Protein AF-A0A2T4TEJ1-F1 (afdb_monomer)

Solvent-accessible surface area (backbone atoms only — not comparable to full-atom values): 13943 Å² total; per-residue (Å²): 130,82,78,58,88,82,72,51,85,50,72,69,51,58,58,46,61,74,44,43,64,96,67,54,71,68,54,38,64,76,60,34,76,77,63,44,33,28,79,95,64,50,38,76,56,58,97,51,90,58,76,55,85,43,84,47,97,93,50,80,56,74,54,71,38,82,82,54,56,78,55,67,71,55,55,50,54,50,47,54,49,50,51,49,49,52,52,50,53,52,49,55,50,50,54,53,51,50,52,55,46,68,78,32,60,66,49,60,50,28,70,75,62,74,60,76,86,88,84,78,68,88,88,73,46,61,70,54,44,50,65,60,50,42,40,25,63,74,71,71,35,77,88,51,54,70,71,57,42,50,57,51,39,70,74,77,52,87,88,84,82,90,51,96,89,63,49,62,44,57,37,47,45,27,82,40,80,41,80,90,56,100,56,94,40,78,41,82,40,70,10,58,55,46,47,48,53,54,51,50,57,51,52,51,52,40,50,75,70,73,45,84,90,48,74,64,64,49,52,57,60,58,57,74,73,108

pLDDT: mean 76.8, std 18.79, range [28.58, 97.06]

Secondary structure (DSSP, 8-state):
-PPPGGGSS-HHHHHHHHTB----HHHHHHH-GGG-EETTTEETTSSS-EEEEEEETTEEEEEEETTS---HHHHHHHHHHHHHHHHHHHHHHHHHHHHHHHT-HHHHHHHHHS------STTSSHHHIIIIIIHHHHTT-TTS-HHHHHHHHHHH-------TT--HHHHTEEEEEE-SSSS-EEEEEE-HHHHHHHHHHHHHHHHHTT----HHHHHHHHHTT-

Structure (mmCIF, N/CA/C/O backbone):
data_AF-A0A2T4TEJ1-F1
#
_entry.id   AF-A0A2T4TEJ1-F1
#
loop_
_atom_site.group_PDB
_atom_site.id
_atom_site.type_symbol
_atom_site.label_atom_id
_atom_site.label_alt_id
_atom_site.label_comp_id
_atom_site.label_asym_id
_atom_site.label_entity_id
_atom_site.label_seq_id
_atom_site.pdbx_PDB_ins_code
_atom_site.Cartn_x
_atom_site.Cartn_y
_atom_site.Cartn_z
_atom_site.occupancy
_atom_site.B_iso_or_equiv
_atom_site.auth_seq_id
_atom_site.auth_comp_id
_atom_site.auth_asym_id
_atom_site.auth_atom_id
_atom_site.pdbx_PDB_model_num
ATOM 1 N N . MET A 1 1 ? -26.956 -5.977 52.589 1.00 33.81 1 MET A N 1
ATOM 2 C CA . MET A 1 1 ? -25.655 -5.889 53.306 1.00 33.81 1 MET A CA 1
ATOM 3 C C . MET A 1 1 ? -24.651 -5.360 52.303 1.00 33.81 1 MET A C 1
ATOM 5 O O . MET A 1 1 ? -24.368 -6.070 51.335 1.00 33.81 1 MET A O 1
ATOM 9 N N . LYS A 1 2 ? -24.223 -4.103 52.497 1.00 28.58 2 LYS A N 1
ATOM 10 C CA . LYS A 1 2 ? -23.234 -3.425 51.651 1.00 28.58 2 LYS A CA 1
ATOM 11 C C . LYS A 1 2 ? -21.983 -4.307 51.554 1.00 28.58 2 LYS A C 1
ATOM 13 O O . LYS A 1 2 ? -21.534 -4.757 52.608 1.00 28.58 2 LYS A O 1
ATOM 18 N N . PRO A 1 3 ? -21.442 -4.566 50.354 1.00 33.38 3 PRO A N 1
ATOM 19 C CA . PRO A 1 3 ? -20.127 -5.174 50.256 1.00 33.38 3 PRO A CA 1
ATOM 20 C C . PRO A 1 3 ? -19.137 -4.221 50.934 1.00 33.38 3 PRO A C 1
ATOM 22 O O . PRO A 1 3 ? -19.203 -3.000 50.739 1.00 33.38 3 PRO A O 1
ATOM 25 N N . ASN A 1 4 ? -18.297 -4.753 51.819 1.00 35.50 4 ASN A N 1
ATOM 26 C CA . ASN A 1 4 ? -17.268 -3.945 52.466 1.00 35.50 4 ASN A CA 1
ATOM 27 C C . ASN A 1 4 ? -16.307 -3.439 51.373 1.00 35.50 4 ASN A C 1
ATOM 29 O O . ASN A 1 4 ? -16.153 -4.100 50.347 1.00 35.50 4 ASN A O 1
ATOM 33 N N . LYS A 1 5 ? -15.661 -2.279 51.554 1.00 38.84 5 LYS A N 1
ATOM 34 C CA . LYS A 1 5 ? -14.746 -1.675 50.549 1.00 38.84 5 LYS A CA 1
ATOM 35 C C . LYS A 1 5 ? -13.620 -2.617 50.067 1.00 38.84 5 LYS A C 1
ATOM 37 O O . LYS A 1 5 ? -13.009 -2.344 49.036 1.00 38.84 5 LYS A O 1
ATOM 42 N N . ASP A 1 6 ? -13.398 -3.716 50.783 1.00 38.59 6 ASP A N 1
ATOM 43 C CA . ASP A 1 6 ? -12.430 -4.777 50.497 1.00 38.59 6 ASP A CA 1
ATOM 44 C C . ASP A 1 6 ? -12.933 -5.847 49.499 1.00 38.59 6 ASP A C 1
ATOM 46 O O . ASP A 1 6 ? -12.179 -6.739 49.120 1.00 38.59 6 ASP A O 1
ATOM 50 N N . GLU A 1 7 ? -14.188 -5.765 49.035 1.00 41.75 7 GLU A N 1
ATOM 51 C CA . GLU A 1 7 ? -14.760 -6.603 47.960 1.00 41.75 7 GLU A CA 1
ATOM 52 C C . GLU A 1 7 ? -14.581 -5.988 46.557 1.00 41.75 7 GLU A C 1
ATOM 54 O O . GLU A 1 7 ? -15.222 -6.402 45.590 1.00 41.75 7 GLU A O 1
ATOM 59 N N . ASN A 1 8 ? -13.705 -4.991 46.415 1.00 46.38 8 ASN A N 1
ATOM 60 C CA . ASN A 1 8 ? -13.221 -4.602 45.096 1.00 46.38 8 ASN A CA 1
ATOM 61 C C . ASN A 1 8 ? -12.444 -5.775 44.487 1.00 46.38 8 ASN A C 1
ATOM 63 O O . ASN A 1 8 ? -11.759 -6.493 45.213 1.00 46.38 8 ASN A O 1
ATOM 67 N N . LEU A 1 9 ? -12.573 -5.959 43.165 1.00 49.03 9 LEU A N 1
ATOM 68 C CA . LEU A 1 9 ? -11.809 -6.901 42.332 1.00 49.03 9 LEU A CA 1
ATOM 69 C C . LEU A 1 9 ? -10.430 -7.194 42.960 1.00 49.03 9 LEU A C 1
ATOM 71 O O . LEU A 1 9 ? -9.536 -6.351 42.893 1.00 49.03 9 LEU A O 1
ATOM 75 N N . ARG A 1 10 ? -10.293 -8.341 43.653 1.00 53.16 10 ARG A N 1
ATOM 76 C CA . ARG A 1 10 ? -9.079 -8.714 44.413 1.00 53.16 10 ARG A CA 1
ATOM 77 C C . ARG A 1 10 ? -7.827 -8.556 43.541 1.00 53.16 10 ARG A C 1
ATOM 79 O O . ARG A 1 10 ? -7.904 -8.752 42.331 1.00 53.16 10 ARG A O 1
ATOM 86 N N . GLY A 1 11 ? -6.659 -8.315 44.148 1.00 53.34 11 GLY A N 1
ATOM 87 C CA . GLY A 1 11 ? -5.366 -8.294 43.435 1.00 53.34 1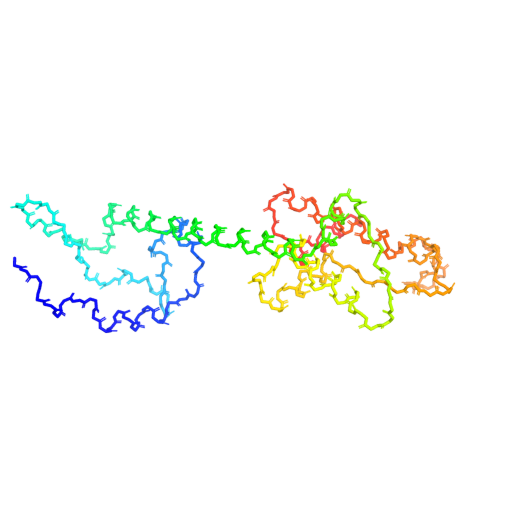1 GLY A CA 1
ATOM 88 C C . GLY A 1 11 ? -5.122 -9.540 42.567 1.00 53.34 11 GLY A C 1
ATOM 89 O O . GLY A 1 11 ? -4.532 -9.446 41.493 1.00 53.34 11 GLY A O 1
ATOM 90 N N . ASP A 1 12 ? -5.695 -10.677 42.965 1.00 56.41 12 ASP A N 1
ATOM 91 C CA . ASP A 1 12 ? -5.719 -11.929 42.204 1.00 56.41 12 ASP A CA 1
ATOM 92 C C . ASP A 1 12 ? -6.335 -11.773 40.800 1.00 56.41 12 ASP A C 1
ATOM 94 O O . ASP A 1 12 ? -5.887 -12.420 39.855 1.00 56.41 12 ASP A O 1
ATOM 98 N N . TYR A 1 13 ? -7.337 -10.900 40.632 1.00 57.66 13 TYR A N 1
ATOM 99 C CA . TYR A 1 13 ? -7.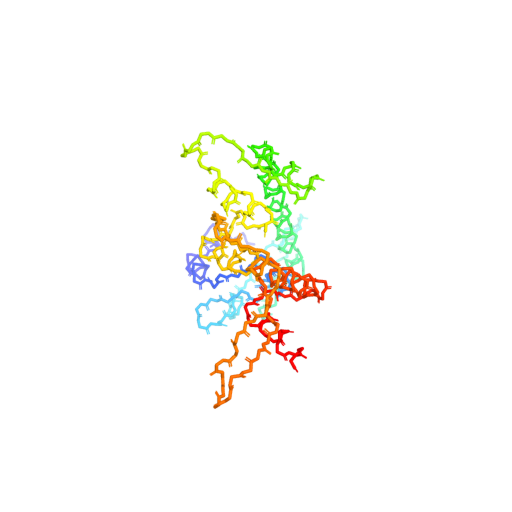946 -10.599 39.333 1.00 57.66 13 TYR A CA 1
ATOM 100 C C . TYR A 1 13 ? -7.046 -9.728 38.462 1.00 57.66 13 TYR A C 1
ATOM 102 O O . TYR A 1 13 ? -6.942 -10.001 37.271 1.00 57.66 13 TYR A O 1
ATOM 110 N N . ASN A 1 14 ? -6.340 -8.746 39.030 1.00 59.56 14 ASN A N 1
ATOM 111 C CA . ASN A 1 14 ? -5.344 -7.974 38.277 1.00 59.56 14 ASN A CA 1
ATOM 112 C C . ASN A 1 14 ? -4.215 -8.875 37.755 1.00 59.56 14 ASN A C 1
ATOM 114 O O . ASN A 1 14 ? -3.767 -8.698 36.624 1.00 59.56 14 ASN A O 1
ATOM 118 N N . ASN A 1 15 ? -3.824 -9.890 38.532 1.00 61.16 15 ASN A N 1
ATOM 119 C CA . ASN A 1 15 ? -2.869 -10.914 38.100 1.00 61.16 15 ASN A CA 1
ATOM 120 C C . ASN A 1 15 ? -3.436 -11.840 37.008 1.00 61.16 15 ASN A C 1
ATOM 122 O O . ASN A 1 15 ? -2.696 -12.301 36.146 1.00 61.16 15 ASN A O 1
ATOM 126 N N . CYS A 1 16 ? -4.744 -12.116 37.012 1.00 58.84 16 CYS A N 1
ATOM 127 C CA . CYS A 1 16 ? -5.384 -12.866 35.927 1.00 58.84 16 CYS A CA 1
ATOM 128 C C . CYS A 1 16 ? -5.467 -12.023 34.645 1.00 58.84 16 CYS A C 1
ATOM 130 O O . CYS A 1 16 ? -5.178 -12.534 33.568 1.00 58.84 16 CYS A O 1
ATOM 132 N N . LEU A 1 17 ? -5.811 -10.734 34.765 1.00 61.81 17 LEU A N 1
ATOM 133 C CA . LEU A 1 17 ? -5.898 -9.783 33.652 1.00 61.81 17 LEU A CA 1
ATOM 134 C C . LEU A 1 17 ? -4.535 -9.545 32.985 1.00 61.81 17 LEU A C 1
ATOM 136 O O . LEU A 1 17 ? -4.476 -9.432 31.764 1.00 61.81 17 LEU A O 1
ATOM 140 N N . SER A 1 18 ? -3.442 -9.517 33.756 1.00 60.97 18 SER A N 1
ATOM 141 C CA . SER A 1 18 ? -2.086 -9.383 33.204 1.00 60.97 18 SER A CA 1
ATOM 142 C C . SER A 1 18 ? -1.619 -10.619 32.427 1.00 60.97 18 SER A C 1
ATOM 144 O O . SER A 1 18 ? -0.740 -10.505 31.576 1.00 60.97 18 SER A O 1
ATOM 146 N N . GLY A 1 19 ? -2.218 -11.787 32.683 1.00 57.88 19 GLY A N 1
ATOM 147 C CA . GLY A 1 19 ? -1.938 -13.049 31.993 1.00 57.88 19 GLY A CA 1
ATOM 148 C C . GLY A 1 19 ? -2.891 -13.381 30.836 1.00 57.88 19 GLY A C 1
ATOM 149 O O . GLY A 1 19 ? -2.861 -14.515 30.348 1.00 57.88 19 GLY A O 1
ATOM 150 N N . ILE A 1 20 ? -3.763 -12.451 30.424 1.00 65.44 20 ILE A N 1
ATOM 151 C CA . ILE A 1 20 ? -4.689 -12.652 29.298 1.00 65.44 20 ILE A CA 1
ATOM 152 C C . ILE A 1 20 ? -3.930 -12.603 27.970 1.00 65.44 20 ILE A C 1
ATOM 154 O O . ILE A 1 20 ? -3.109 -11.720 27.730 1.00 65.44 20 ILE A O 1
ATOM 158 N N . HIS A 1 21 ? -4.247 -13.539 27.072 1.00 63.06 21 HIS A N 1
ATOM 159 C CA . HIS A 1 21 ? -3.711 -13.534 25.709 1.00 63.06 21 HIS A CA 1
ATOM 160 C C . HIS A 1 21 ? -4.181 -12.300 24.931 1.00 63.06 21 HIS A C 1
ATOM 162 O O . HIS A 1 21 ? -5.372 -11.978 24.940 1.00 63.06 21 HIS A O 1
ATOM 168 N N . ASN A 1 22 ? -3.270 -11.660 24.188 1.00 61.94 22 ASN A N 1
ATOM 169 C CA . ASN A 1 22 ? -3.593 -10.536 23.303 1.00 61.94 22 ASN A CA 1
ATOM 170 C C . ASN A 1 22 ? -4.730 -10.918 22.338 1.00 61.94 22 ASN A C 1
ATOM 172 O O . ASN A 1 22 ? -4.527 -11.664 21.382 1.00 61.94 22 ASN A O 1
ATOM 176 N N . SER A 1 23 ? -5.924 -10.387 22.596 1.00 65.56 23 SER A N 1
ATOM 177 C CA . SER A 1 23 ? -7.135 -10.610 21.805 1.00 65.56 23 SER A CA 1
ATOM 178 C C . SER A 1 23 ? -7.610 -9.271 21.260 1.00 65.56 23 SER A C 1
ATOM 180 O O . SER A 1 23 ? -7.617 -8.276 21.985 1.00 65.56 23 SER A O 1
ATOM 182 N N . SER A 1 24 ? -7.987 -9.208 19.981 1.00 66.94 24 SER A N 1
ATOM 183 C CA . SER A 1 24 ? -8.453 -7.942 19.412 1.00 66.94 24 SER A CA 1
ATOM 184 C C . SER A 1 24 ? -9.832 -7.579 19.971 1.00 66.94 24 SER A C 1
ATOM 186 O O . SER A 1 24 ? -10.667 -8.457 20.189 1.00 66.94 24 SER A O 1
ATOM 188 N N . LEU A 1 25 ? -10.114 -6.283 20.147 1.00 69.06 25 LEU A N 1
ATOM 189 C CA . LEU A 1 25 ? -11.449 -5.810 20.553 1.00 69.06 25 LEU A CA 1
ATOM 190 C C . LEU A 1 25 ? -12.551 -6.329 19.619 1.00 69.06 25 LEU A C 1
ATOM 192 O O . LEU A 1 25 ? -13.651 -6.635 20.065 1.00 69.06 25 LEU A O 1
ATOM 196 N N . LYS A 1 26 ? -12.231 -6.501 18.331 1.00 65.56 26 LYS A N 1
ATOM 197 C CA . LYS A 1 26 ? -13.130 -7.087 17.335 1.00 65.56 26 LYS A CA 1
ATOM 198 C C . LYS A 1 26 ? -13.416 -8.566 17.606 1.00 65.56 26 LYS A C 1
ATOM 200 O O . LYS A 1 26 ? -14.556 -8.996 17.468 1.00 65.56 26 LYS A O 1
ATOM 205 N N . ASP A 1 27 ? -12.409 -9.340 18.000 1.00 68.06 27 ASP A N 1
ATOM 206 C CA . ASP A 1 27 ? -12.600 -10.749 18.354 1.00 68.06 27 ASP A CA 1
ATOM 207 C C . ASP A 1 27 ? -13.420 -10.893 19.636 1.00 68.06 27 ASP A C 1
ATOM 209 O O . ASP A 1 27 ? -14.291 -11.757 19.697 1.00 68.06 27 ASP A O 1
ATOM 213 N N . ILE A 1 28 ? -13.191 -10.021 20.623 1.00 69.31 28 ILE A N 1
ATOM 214 C CA . ILE A 1 28 ? -13.963 -9.989 21.875 1.00 69.31 28 ILE A CA 1
ATOM 215 C C . ILE A 1 28 ? -15.415 -9.586 21.594 1.00 69.31 28 ILE A C 1
ATOM 217 O O . ILE A 1 28 ? -16.329 -10.169 22.167 1.00 69.31 28 ILE A O 1
ATOM 221 N N . TYR A 1 29 ? -15.642 -8.650 20.670 1.00 66.19 29 TYR A N 1
ATOM 222 C CA . TYR A 1 29 ? -16.986 -8.266 20.243 1.00 66.19 29 TYR A CA 1
ATOM 223 C C . TYR A 1 29 ? -17.750 -9.430 19.594 1.00 66.19 29 TYR A C 1
ATOM 225 O O . TYR A 1 29 ? -18.903 -9.685 19.926 1.00 66.19 29 TYR A O 1
ATOM 233 N N . VAL A 1 30 ? -17.099 -10.173 18.692 1.00 68.75 30 VAL A N 1
ATOM 234 C CA . VAL A 1 30 ? -17.733 -11.278 17.951 1.00 68.75 30 VAL A CA 1
ATOM 235 C C . VAL A 1 30 ? -17.921 -12.523 18.818 1.00 68.75 30 VAL A C 1
ATOM 237 O O . VAL A 1 30 ? -18.953 -13.183 18.735 1.00 68.75 30 VAL A O 1
ATOM 240 N N . LYS A 1 31 ? -16.917 -12.879 19.625 1.00 69.56 31 LYS A N 1
ATOM 241 C CA . LYS A 1 31 ? -16.916 -14.113 20.426 1.00 69.56 31 LYS A CA 1
ATOM 242 C C . LYS A 1 31 ? -17.460 -13.910 21.842 1.00 69.56 31 LYS A C 1
ATOM 244 O O . LYS A 1 31 ? -17.621 -14.883 22.574 1.00 69.56 31 LYS A O 1
ATOM 249 N N . GLY A 1 32 ? -17.732 -12.665 22.228 1.00 65.88 32 GLY A N 1
ATOM 250 C CA . GLY A 1 32 ? -18.115 -12.287 23.580 1.00 65.88 32 GLY A CA 1
ATOM 251 C C . GLY A 1 32 ? -16.951 -12.354 24.571 1.00 65.88 32 GLY A C 1
ATOM 252 O O . GLY A 1 32 ? -15.904 -12.958 24.337 1.00 65.88 32 GLY A O 1
ATOM 253 N N . ILE A 1 33 ? -17.161 -11.751 25.736 1.00 68.25 33 ILE A N 1
ATOM 254 C CA . ILE A 1 33 ? -16.185 -11.677 26.839 1.00 68.25 33 ILE A CA 1
ATOM 255 C C . ILE A 1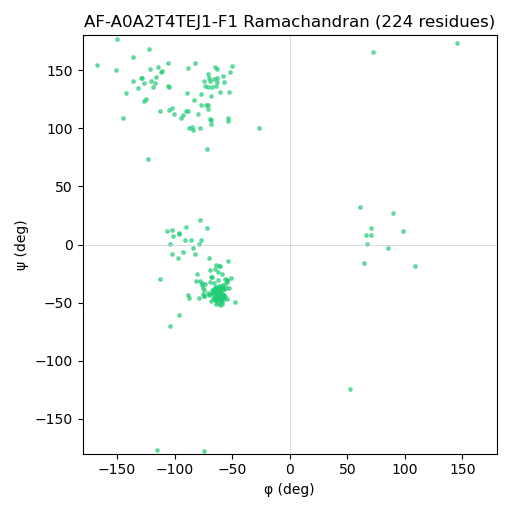 33 ? -15.863 -13.055 27.438 1.00 68.25 33 ILE A C 1
ATOM 257 O O . ILE A 1 33 ? -14.790 -13.253 28.000 1.00 68.25 33 ILE A O 1
ATOM 261 N N . GLU A 1 34 ? -16.753 -14.029 27.235 1.00 65.06 34 GLU A N 1
ATOM 262 C CA . GLU A 1 34 ? -16.564 -15.445 27.587 1.00 65.06 34 GLU A CA 1
ATOM 263 C C . GLU A 1 34 ? -15.381 -16.081 26.834 1.00 65.06 34 GLU A C 1
ATOM 265 O O . GLU A 1 34 ? -14.847 -17.101 27.257 1.00 65.06 34 GLU A O 1
ATOM 270 N N . SER A 1 35 ? -14.928 -15.466 25.735 1.00 63.97 35 SER A N 1
ATOM 271 C CA . SER A 1 35 ? -13.788 -15.942 24.948 1.00 63.97 35 SER A CA 1
ATOM 272 C C . SER A 1 35 ? -12.415 -15.533 25.492 1.00 63.97 35 SER A C 1
ATOM 274 O O . SER A 1 35 ? -11.400 -16.024 24.990 1.00 63.97 35 SER A O 1
ATOM 276 N N . LEU A 1 36 ? -12.361 -14.663 26.509 1.00 67.94 36 LEU A N 1
ATOM 277 C CA . LEU A 1 36 ? -11.109 -14.242 27.135 1.00 67.94 36 LEU A CA 1
ATOM 278 C C . LEU A 1 36 ? -10.519 -15.387 27.957 1.00 67.94 36 LEU A C 1
ATOM 280 O O . LEU A 1 36 ? -11.132 -15.860 28.912 1.00 67.94 36 LEU A O 1
ATOM 284 N N . LYS A 1 37 ? -9.306 -15.806 27.596 1.00 66.25 37 LYS A N 1
ATOM 285 C CA . LYS A 1 37 ? -8.573 -16.890 28.255 1.00 66.25 37 LYS A CA 1
ATOM 286 C C . LYS A 1 37 ? -7.297 -16.365 28.892 1.00 66.25 37 LYS A C 1
ATOM 288 O O . LYS A 1 37 ? -6.628 -15.507 28.311 1.00 66.25 37 LYS A O 1
ATOM 293 N N . TYR A 1 38 ? -6.933 -16.928 30.038 1.00 65.25 38 TYR A N 1
ATOM 294 C CA . TYR A 1 38 ? -5.654 -16.664 30.695 1.00 65.25 38 TYR A CA 1
ATOM 295 C C . TYR A 1 38 ? -4.852 -17.961 30.868 1.00 65.25 38 TYR A C 1
ATOM 297 O O . TYR A 1 38 ? -5.415 -19.056 30.962 1.00 65.25 38 TYR A O 1
ATOM 305 N N . GLY A 1 39 ? -3.520 -17.845 30.875 1.00 63.62 39 GLY A N 1
ATOM 306 C CA . GLY A 1 39 ? -2.611 -18.978 31.094 1.00 63.62 39 GLY A CA 1
ATOM 307 C C . GLY A 1 39 ? -2.880 -20.178 30.170 1.00 63.62 39 GLY A C 1
ATOM 308 O O . GLY A 1 39 ? -2.911 -20.031 28.946 1.00 63.62 39 GLY A O 1
ATOM 309 N N . ASN A 1 40 ? -3.110 -21.356 30.770 1.00 59.09 40 ASN A N 1
ATOM 310 C CA . ASN A 1 40 ? -3.285 -22.665 30.111 1.00 59.09 40 ASN A CA 1
ATOM 311 C C . ASN A 1 40 ? -4.625 -22.845 29.358 1.00 59.09 40 ASN A C 1
ATOM 313 O O . ASN A 1 40 ? -4.984 -23.966 29.005 1.00 59.09 40 ASN A O 1
ATOM 317 N N . GLY A 1 41 ? -5.373 -21.766 29.102 1.00 62.34 41 GLY A N 1
ATOM 318 C CA . GLY A 1 41 ? -6.597 -21.802 28.294 1.00 62.34 41 GLY A CA 1
ATOM 319 C C . GLY A 1 41 ? -7.910 -21.873 29.078 1.00 62.34 41 GLY A C 1
ATOM 320 O O . GLY A 1 41 ? -8.948 -22.088 28.450 1.00 62.34 41 GLY A O 1
ATOM 321 N N . LEU A 1 42 ? -7.869 -21.660 30.398 1.00 60.84 42 LEU A N 1
ATOM 322 C CA . LEU A 1 42 ? -9.054 -21.461 31.243 1.00 60.84 42 LEU A CA 1
ATOM 323 C C . LEU A 1 42 ? -9.727 -20.126 30.887 1.00 60.84 42 LEU A C 1
ATOM 325 O O . LEU A 1 42 ? -9.039 -19.115 30.694 1.00 60.84 42 LEU A O 1
ATOM 329 N N . GLY A 1 43 ? -11.057 -20.124 30.763 1.00 60.78 43 GLY A N 1
ATOM 330 C CA . GLY A 1 43 ? -11.827 -18.903 30.560 1.00 60.78 43 GLY A CA 1
ATOM 331 C C . GLY A 1 43 ? -11.729 -18.002 31.786 1.00 60.78 43 GLY A C 1
ATOM 332 O O . GLY A 1 43 ? -11.723 -18.474 32.919 1.00 60.78 43 GLY A O 1
ATOM 333 N N . LEU A 1 44 ? -11.662 -16.686 31.576 1.00 65.12 44 LEU A N 1
ATOM 334 C CA . LEU A 1 44 ? -11.549 -15.705 32.660 1.00 65.12 44 LEU A CA 1
ATOM 335 C C . LEU A 1 44 ? -12.671 -15.856 33.699 1.00 65.12 44 LEU A C 1
ATOM 337 O O . LEU A 1 44 ? -12.442 -15.581 34.871 1.00 65.12 44 LEU A O 1
ATOM 341 N N . PHE A 1 45 ? -13.845 -16.318 33.263 1.00 62.44 45 PHE A N 1
ATOM 342 C CA . PHE A 1 45 ? -15.062 -16.475 34.062 1.00 62.44 45 PHE A CA 1
ATOM 343 C C . PHE A 1 45 ? -15.354 -17.929 34.459 1.00 62.44 45 PHE A C 1
ATOM 345 O O . PHE A 1 45 ? -16.354 -18.171 35.135 1.00 62.44 45 PHE A O 1
ATOM 352 N N . ASP A 1 46 ? -14.502 -18.882 34.068 1.00 57.88 46 ASP A N 1
ATOM 353 C CA . ASP A 1 46 ? -14.659 -20.280 34.461 1.00 57.88 46 ASP A CA 1
ATOM 354 C C . ASP A 1 46 ? -14.255 -20.450 35.943 1.00 57.88 46 ASP A C 1
ATOM 356 O O . ASP A 1 46 ? -13.312 -19.824 36.429 1.00 57.88 46 ASP A O 1
ATOM 360 N N . GLU A 1 47 ? -14.997 -21.283 36.678 1.00 53.09 47 GLU A N 1
ATOM 361 C CA . GLU A 1 47 ? -14.691 -21.757 38.047 1.00 53.09 47 GLU A CA 1
ATOM 362 C C . GLU A 1 47 ? -14.720 -20.742 39.210 1.00 53.09 47 GLU A C 1
ATOM 364 O O . GLU A 1 47 ? -14.496 -21.132 40.357 1.00 53.09 47 GLU A O 1
ATOM 369 N N . LYS A 1 48 ? -15.034 -19.462 38.981 1.00 57.25 48 LYS A N 1
ATOM 370 C CA . LYS A 1 48 ? -15.166 -18.467 40.066 1.00 57.25 48 LYS A CA 1
ATOM 371 C C . LYS A 1 48 ? -16.614 -18.018 40.246 1.00 57.25 48 LYS A C 1
ATOM 373 O O . LYS A 1 48 ? -17.372 -17.975 39.282 1.00 57.25 48 LYS A O 1
ATOM 378 N N . ASP A 1 49 ? -16.989 -17.661 41.475 1.00 50.28 49 ASP A N 1
ATOM 379 C CA . ASP A 1 49 ? -18.278 -17.035 41.788 1.00 50.28 49 ASP A CA 1
ATOM 380 C C . ASP A 1 49 ? -18.200 -15.523 41.533 1.00 50.28 49 ASP A C 1
ATOM 382 O O . ASP A 1 49 ? -17.331 -14.832 42.070 1.00 50.28 49 ASP A O 1
ATOM 386 N N . TRP A 1 50 ? -19.110 -15.003 40.704 1.00 55.22 50 TRP A N 1
ATOM 387 C CA . TRP A 1 50 ? -19.165 -13.585 40.329 1.00 55.22 50 TRP A CA 1
ATOM 388 C C . TRP A 1 50 ? -20.509 -13.002 40.747 1.00 55.22 50 TRP A C 1
ATOM 390 O O . TRP A 1 50 ? -21.561 -13.630 40.596 1.00 55.22 50 TRP A O 1
ATOM 400 N N . TYR A 1 51 ? -20.484 -11.765 41.235 1.00 49.78 51 TYR A N 1
ATOM 401 C CA . TYR A 1 51 ? -21.672 -11.066 41.716 1.00 49.78 51 TYR A CA 1
ATOM 402 C C . TYR A 1 51 ? -21.814 -9.733 40.984 1.00 49.78 51 TYR A C 1
ATOM 404 O O . TYR A 1 51 ? -20.911 -8.900 41.016 1.00 49.78 51 TYR A O 1
ATOM 412 N N . PHE A 1 52 ? -22.975 -9.501 40.369 1.00 50.09 52 PHE A N 1
ATOM 413 C CA . PHE A 1 52 ? -23.349 -8.184 39.859 1.00 50.09 52 PHE A CA 1
ATOM 414 C C . PHE A 1 52 ? -24.311 -7.534 40.848 1.00 50.09 52 PHE A C 1
ATOM 416 O O . PHE A 1 52 ? -25.442 -7.990 41.036 1.00 50.09 52 PHE A O 1
ATOM 423 N N . ALA A 1 53 ? -23.868 -6.461 41.503 1.00 44.31 53 ALA A N 1
ATOM 424 C CA . ALA A 1 53 ? -24.749 -5.656 42.334 1.00 44.31 53 ALA A CA 1
ATOM 425 C C . ALA A 1 53 ? -25.735 -4.909 41.425 1.00 44.31 53 ALA A C 1
ATOM 427 O O . ALA A 1 53 ? -25.355 -3.980 40.714 1.00 44.31 53 ALA A O 1
ATOM 428 N N . THR A 1 54 ? -27.007 -5.312 41.425 1.00 43.25 54 THR A N 1
ATOM 429 C CA . THR A 1 54 ? -28.051 -4.542 40.744 1.00 43.25 54 THR A CA 1
ATOM 430 C C . THR A 1 54 ? -28.675 -3.578 41.746 1.00 43.25 54 THR A C 1
ATOM 432 O O . THR A 1 54 ? -29.323 -3.994 42.703 1.00 43.25 54 THR A O 1
ATOM 435 N N . GLN A 1 55 ? -28.454 -2.276 41.560 1.00 44.41 55 GLN A N 1
ATOM 436 C CA . GLN A 1 55 ? -29.220 -1.262 42.279 1.00 44.41 55 GLN A CA 1
ATOM 437 C C . GLN A 1 55 ? -30.512 -1.009 41.498 1.00 44.41 55 GLN A C 1
ATOM 439 O O . GLN A 1 55 ? -30.511 -0.310 40.486 1.00 44.41 55 GLN A O 1
ATOM 444 N N . LYS A 1 56 ? -31.629 -1.592 41.942 1.00 40.38 56 LYS A N 1
ATOM 445 C CA . LYS A 1 56 ? -32.930 -0.940 41.758 1.00 40.38 56 LYS A CA 1
ATOM 446 C C . LYS A 1 56 ? -33.136 -0.052 42.978 1.00 40.38 56 LYS A C 1
ATOM 448 O O . LYS A 1 56 ? -32.938 -0.512 44.100 1.00 40.38 56 LYS A O 1
ATOM 453 N N . ALA A 1 57 ? -33.490 1.215 42.763 1.00 37.12 57 ALA A N 1
ATOM 454 C CA . ALA A 1 57 ? -33.816 2.133 43.848 1.00 37.12 57 ALA A CA 1
ATOM 455 C C . ALA A 1 57 ? -34.902 1.495 44.736 1.00 37.12 57 ALA A C 1
ATOM 457 O O . ALA A 1 57 ? -36.032 1.319 44.290 1.00 37.12 57 ALA A O 1
ATOM 458 N N . GLY A 1 58 ? -34.523 1.085 45.951 1.00 46.00 58 GLY A N 1
ATOM 459 C CA . GLY A 1 58 ? -35.420 0.498 46.953 1.00 46.00 58 GLY A CA 1
ATOM 460 C C . GLY A 1 58 ? -35.270 -1.004 47.231 1.00 46.00 58 GLY A C 1
ATOM 461 O O . GLY A 1 58 ? -35.675 -1.426 48.307 1.00 46.00 58 GLY A O 1
ATOM 462 N N . GLU A 1 59 ? -34.645 -1.808 46.361 1.00 42.19 59 GLU A N 1
ATOM 463 C CA . GLU A 1 59 ? -34.435 -3.250 46.605 1.00 42.19 59 GLU A CA 1
ATOM 464 C C . GLU A 1 59 ? -33.090 -3.730 46.021 1.00 42.19 59 GLU A C 1
ATOM 466 O O . GLU A 1 59 ? -32.920 -3.847 44.805 1.00 42.19 59 GLU A O 1
ATOM 471 N N . GLU A 1 60 ? -32.121 -4.046 46.891 1.00 41.38 60 GLU A N 1
ATOM 472 C CA . GLU A 1 60 ? -30.865 -4.715 46.516 1.00 41.38 60 GLU A CA 1
ATOM 473 C C . GLU A 1 60 ? -31.139 -6.190 46.162 1.00 41.38 60 GLU A C 1
ATOM 475 O O . GLU A 1 60 ? -30.942 -7.091 46.980 1.00 41.38 60 GLU A O 1
ATOM 480 N N . LYS A 1 61 ? -31.578 -6.478 44.931 1.00 41.53 61 LYS A N 1
ATOM 481 C CA . LYS A 1 61 ? -31.559 -7.856 44.416 1.00 41.53 61 LYS A CA 1
ATOM 482 C C . LYS A 1 61 ? -30.132 -8.215 43.995 1.00 41.53 61 LYS A C 1
ATOM 484 O O . LYS A 1 61 ? -29.664 -7.843 42.916 1.00 41.53 61 LYS A O 1
ATOM 489 N N . LYS A 1 62 ? -29.433 -8.951 44.865 1.00 45.09 62 LYS A N 1
ATOM 490 C CA . LYS A 1 62 ? -28.193 -9.662 44.524 1.00 45.09 62 LYS A CA 1
ATOM 491 C C . LYS A 1 62 ? -28.556 -10.798 43.568 1.00 45.09 62 LYS A C 1
ATOM 493 O O . LYS A 1 62 ? -29.120 -11.802 43.990 1.00 45.09 62 LYS A O 1
ATOM 498 N N . VAL A 1 63 ? -28.282 -10.626 42.279 1.00 45.94 63 VAL A N 1
ATOM 499 C CA . VAL A 1 63 ? -28.391 -11.722 41.312 1.00 45.94 63 VAL A CA 1
ATOM 500 C C . VAL A 1 63 ? -27.080 -12.498 41.396 1.00 45.94 63 VAL A C 1
ATOM 502 O O . VAL A 1 63 ? -26.064 -12.063 40.857 1.00 45.94 63 VAL A O 1
ATOM 505 N N . SER A 1 64 ? -27.079 -13.601 42.145 1.00 45.53 64 SER A N 1
ATOM 506 C CA . SER A 1 64 ? -25.995 -14.581 42.119 1.00 45.53 64 SER A CA 1
ATOM 507 C C . SER A 1 64 ? -26.146 -15.419 40.854 1.00 45.53 64 SER A C 1
ATOM 509 O O . SER A 1 64 ? -27.178 -16.057 40.646 1.00 45.53 64 SER A O 1
ATOM 511 N N . SER A 1 65 ? -25.136 -15.409 39.985 1.00 47.81 65 SER A N 1
ATOM 512 C CA . SER A 1 65 ? -25.078 -16.404 38.920 1.00 47.81 65 SER A CA 1
ATOM 513 C C . SER A 1 65 ? -24.353 -17.625 39.457 1.00 47.81 65 SER A C 1
ATOM 515 O O . SER A 1 65 ? -23.134 -17.629 39.584 1.00 47.81 65 SER A O 1
ATOM 517 N N . THR A 1 66 ? -25.114 -18.646 39.832 1.00 41.88 66 THR A N 1
ATOM 518 C CA . THR A 1 66 ? -24.560 -19.979 40.065 1.00 41.88 66 THR A CA 1
ATOM 519 C C . THR A 1 66 ? -24.310 -20.617 38.692 1.00 41.88 66 THR A C 1
ATOM 521 O O . THR A 1 66 ? -25.192 -20.593 37.834 1.00 41.88 66 THR A O 1
ATOM 524 N N . ASN A 1 67 ? -23.102 -21.154 38.474 1.00 46.50 67 ASN A N 1
ATOM 525 C CA . ASN A 1 67 ? -22.604 -21.806 37.240 1.00 46.50 67 ASN A CA 1
ATOM 526 C C . ASN A 1 67 ? -21.908 -20.925 36.181 1.00 46.50 67 ASN A C 1
ATOM 528 O O . ASN A 1 67 ? -21.950 -21.272 35.001 1.00 46.50 67 ASN A O 1
ATOM 532 N N . GLY A 1 68 ? -21.283 -19.797 36.540 1.00 53.97 68 GLY A N 1
ATOM 533 C CA . GLY A 1 68 ? -20.435 -19.045 35.592 1.00 53.97 68 GLY A CA 1
ATOM 534 C C . GLY A 1 68 ? -21.176 -18.408 34.401 1.00 53.97 68 GLY A C 1
ATOM 535 O O . GLY A 1 68 ? -20.553 -17.867 33.492 1.00 53.97 68 GLY A O 1
ATOM 536 N N . LYS A 1 69 ? -22.518 -18.430 34.382 1.00 58.75 69 LYS A N 1
ATOM 537 C CA . LYS A 1 69 ? -23.325 -17.828 33.308 1.00 58.75 69 LYS A CA 1
ATOM 538 C C . LYS A 1 69 ? -23.435 -16.317 33.498 1.00 58.75 69 LYS A C 1
ATOM 540 O O . LYS A 1 69 ? -24.099 -15.848 34.418 1.00 58.75 69 LYS A O 1
ATOM 545 N N . ILE A 1 70 ? -22.838 -15.525 32.617 1.00 63.75 70 ILE A N 1
ATOM 546 C CA . ILE A 1 70 ? -22.931 -14.061 32.702 1.00 63.75 70 ILE A CA 1
ATOM 547 C C . ILE A 1 70 ? -24.378 -13.617 32.394 1.00 63.75 70 ILE A C 1
ATOM 549 O O . ILE A 1 70 ? -24.912 -14.009 31.351 1.00 63.75 70 ILE A O 1
ATOM 553 N N . PRO A 1 71 ? -25.029 -12.797 33.248 1.00 68.31 71 PRO A N 1
ATOM 554 C CA . PRO A 1 71 ? -26.364 -12.272 32.967 1.00 68.31 71 PRO A CA 1
ATOM 555 C C . PRO A 1 71 ? -26.403 -11.503 31.643 1.00 68.31 71 PRO A C 1
ATOM 557 O O . PRO A 1 71 ? -25.508 -10.712 31.349 1.00 68.31 71 PRO A O 1
ATOM 560 N N . GLU A 1 72 ? -27.473 -11.669 30.870 1.00 69.38 72 GLU A N 1
ATOM 561 C CA . GLU A 1 72 ? -27.603 -11.086 29.526 1.00 69.38 72 GLU A CA 1
ATOM 562 C C . GLU A 1 72 ? -27.448 -9.556 29.518 1.00 69.38 72 GLU A C 1
ATOM 564 O O . GLU A 1 72 ? -26.736 -9.004 28.683 1.00 69.38 72 GLU A O 1
ATOM 569 N N . ARG A 1 73 ? -27.979 -8.873 30.541 1.00 69.38 73 ARG A N 1
ATOM 570 C CA . ARG A 1 73 ? -27.801 -7.424 30.741 1.00 69.38 73 ARG A CA 1
ATOM 571 C C . ARG A 1 73 ? -26.332 -7.006 30.869 1.00 69.38 73 ARG A C 1
ATOM 573 O O . ARG A 1 73 ? -25.961 -5.926 30.424 1.00 69.38 73 ARG A O 1
ATOM 580 N N . VAL A 1 74 ? -25.509 -7.831 31.512 1.00 70.12 74 VAL A N 1
ATOM 581 C CA . VAL A 1 74 ? -24.076 -7.560 31.681 1.00 70.12 74 VAL A CA 1
ATOM 582 C C . VAL A 1 74 ? -23.348 -7.793 30.367 1.00 70.12 74 VAL A C 1
ATOM 584 O O . VAL A 1 74 ? -22.540 -6.955 29.979 1.00 70.12 74 VAL A O 1
ATOM 587 N N . LYS A 1 75 ? -23.659 -8.888 29.658 1.00 70.62 75 LYS A N 1
ATOM 588 C CA . LYS A 1 75 ? -23.106 -9.142 28.320 1.00 70.62 75 LYS A CA 1
ATOM 589 C C . LYS A 1 75 ? -23.380 -7.961 27.391 1.00 70.62 75 LYS A C 1
ATOM 591 O O . LYS A 1 75 ? -22.460 -7.466 26.751 1.00 70.62 75 LYS A O 1
ATOM 596 N N . GLN A 1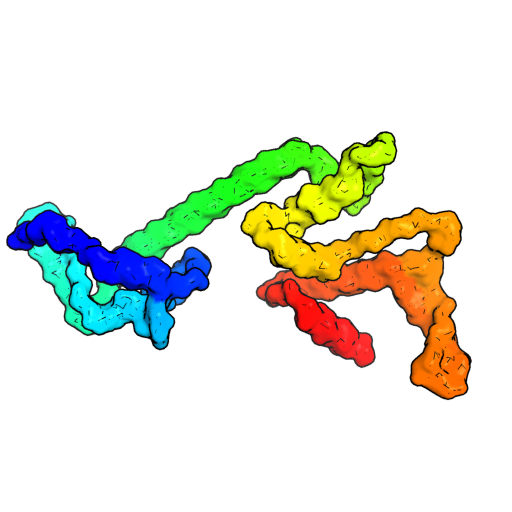 76 ? -24.620 -7.477 27.386 1.00 75.06 76 GLN A N 1
ATOM 597 C CA . GLN A 1 76 ? -25.025 -6.332 26.582 1.00 75.06 76 GLN A CA 1
ATOM 598 C C . GLN A 1 76 ? -24.300 -5.051 27.004 1.00 75.06 76 GLN A C 1
ATOM 600 O O . GLN A 1 76 ? -23.688 -4.411 26.162 1.00 75.06 76 GLN A O 1
ATOM 605 N N . GLY A 1 77 ? -24.249 -4.738 28.304 1.00 75.44 77 GLY A N 1
ATOM 606 C CA . GLY A 1 77 ? -23.545 -3.548 28.788 1.00 75.44 77 GLY A CA 1
ATOM 607 C C . GLY A 1 77 ? -22.044 -3.547 28.480 1.00 75.44 77 GLY A C 1
ATOM 608 O O . GLY A 1 77 ? -21.487 -2.501 28.165 1.00 75.44 77 GLY A O 1
ATOM 609 N N . ILE A 1 78 ? -21.374 -4.702 28.529 1.00 76.56 78 ILE A N 1
ATOM 610 C CA . ILE A 1 78 ? -19.956 -4.776 28.160 1.00 76.56 78 ILE A CA 1
ATOM 611 C C . ILE A 1 78 ? -19.784 -4.717 26.636 1.00 76.56 78 ILE A C 1
ATOM 613 O O . ILE A 1 78 ? -18.863 -4.051 26.172 1.00 76.56 78 ILE A O 1
ATOM 617 N N . ASN A 1 79 ? -20.674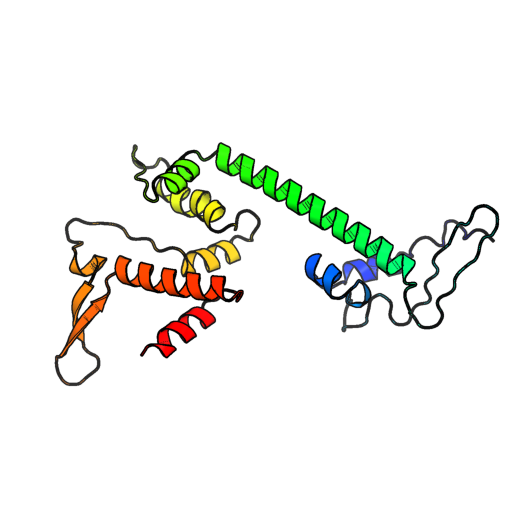 -5.330 25.850 1.00 77.50 79 ASN A N 1
ATOM 618 C CA . ASN A 1 79 ? -20.666 -5.165 24.394 1.00 77.50 79 ASN A CA 1
ATOM 619 C C . ASN A 1 79 ? -20.878 -3.699 23.990 1.00 77.50 79 ASN A C 1
ATOM 621 O O . ASN A 1 79 ? -20.160 -3.222 23.119 1.00 77.50 79 ASN A O 1
ATOM 625 N N . ASP A 1 80 ? -21.768 -2.966 24.665 1.00 79.06 80 ASP A N 1
ATOM 626 C CA . ASP A 1 80 ? -21.985 -1.532 24.439 1.00 79.06 80 ASP A CA 1
ATOM 627 C C . ASP A 1 80 ? -20.717 -0.716 24.746 1.00 79.06 80 ASP A C 1
ATOM 629 O O . ASP A 1 80 ? -20.367 0.209 24.009 1.00 79.06 80 ASP A O 1
ATOM 633 N N . ILE A 1 81 ? -19.991 -1.074 25.815 1.00 81.00 81 ILE A N 1
ATOM 634 C CA . ILE A 1 81 ? -18.695 -0.466 26.153 1.00 81.00 81 ILE A CA 1
ATOM 635 C C . ILE A 1 81 ? -17.656 -0.780 25.073 1.00 81.00 81 ILE A C 1
ATOM 637 O O . ILE A 1 81 ? -16.965 0.129 24.619 1.00 81.00 81 ILE A O 1
ATOM 641 N N . ILE A 1 82 ? -17.548 -2.038 24.638 1.00 82.31 82 ILE A N 1
ATOM 642 C CA . ILE A 1 82 ? -16.620 -2.447 23.574 1.00 82.31 82 ILE A CA 1
ATOM 643 C C . ILE A 1 82 ? -16.950 -1.713 22.272 1.00 82.31 82 ILE A C 1
ATOM 645 O O . ILE A 1 82 ? -16.045 -1.187 21.632 1.00 82.31 82 ILE A O 1
ATOM 649 N N . ASP A 1 83 ? -18.227 -1.609 21.907 1.00 80.25 83 ASP A N 1
ATOM 650 C CA . ASP A 1 83 ? -18.677 -0.853 20.739 1.00 80.25 83 ASP A CA 1
ATOM 651 C C . ASP A 1 83 ? -18.315 0.627 20.848 1.00 80.25 83 ASP A C 1
ATOM 653 O O . ASP A 1 83 ? -17.875 1.234 19.870 1.00 80.25 83 ASP A O 1
ATOM 657 N N . CYS A 1 84 ? -18.473 1.218 22.033 1.00 83.31 84 CYS A N 1
ATOM 658 C CA . CYS A 1 84 ? -18.060 2.591 22.296 1.00 83.31 84 CYS A CA 1
ATOM 659 C C . CYS A 1 84 ? -16.546 2.764 22.094 1.00 83.31 84 CYS A C 1
ATOM 661 O O . CYS A 1 84 ? -16.123 3.669 21.375 1.00 83.31 84 CYS A O 1
ATOM 663 N N . LEU A 1 85 ? -15.738 1.851 22.642 1.00 86.00 85 LEU A N 1
ATOM 664 C CA . LEU A 1 85 ? -14.281 1.859 22.493 1.00 86.00 85 LEU A CA 1
ATOM 665 C C . LEU A 1 85 ? -13.852 1.684 21.033 1.00 86.00 85 LEU A C 1
ATOM 667 O O . LEU A 1 85 ? -13.009 2.435 20.551 1.00 86.00 85 LEU A O 1
ATOM 671 N N . ILE A 1 86 ? -14.455 0.741 20.302 1.00 84.38 86 ILE A N 1
ATOM 672 C CA . ILE A 1 86 ? -14.174 0.528 18.877 1.00 84.38 86 ILE A CA 1
ATOM 673 C C . ILE A 1 86 ? -14.491 1.799 18.085 1.00 84.38 86 ILE A C 1
ATOM 675 O O . ILE A 1 86 ? -13.659 2.243 17.294 1.00 84.38 86 ILE A O 1
ATOM 679 N N . LYS A 1 87 ? -15.661 2.412 18.307 1.00 85.25 87 LYS A N 1
ATOM 680 C CA . LYS A 1 87 ? -16.055 3.662 17.635 1.00 85.25 87 LYS A CA 1
ATOM 681 C C . LYS A 1 87 ? -15.096 4.803 17.955 1.00 85.25 87 LYS A C 1
ATOM 683 O O . LYS A 1 87 ? -14.730 5.553 17.052 1.00 85.25 87 LYS A O 1
ATOM 688 N N . GLN A 1 88 ? -14.680 4.926 19.214 1.00 88.62 88 GLN A N 1
ATOM 689 C CA . GLN A 1 88 ? -13.719 5.938 19.632 1.00 88.62 88 GLN A CA 1
ATOM 690 C C . GLN A 1 88 ? -12.369 5.740 18.931 1.00 88.62 88 GLN A C 1
ATOM 692 O O . GLN A 1 88 ? -11.885 6.665 18.286 1.00 88.62 88 GLN A O 1
ATOM 697 N N . MET A 1 89 ? -11.813 4.527 18.957 1.00 86.81 89 MET A N 1
ATOM 698 C CA . MET A 1 89 ? -10.546 4.224 18.283 1.00 86.81 89 MET A CA 1
ATOM 699 C C . MET A 1 89 ? -10.619 4.442 16.768 1.00 86.81 89 MET A C 1
ATOM 701 O O . MET A 1 89 ? -9.682 4.958 16.165 1.00 86.81 89 MET A O 1
ATOM 705 N N . GLN A 1 90 ? -11.732 4.065 16.133 1.00 87.31 90 GLN A N 1
ATOM 706 C CA . GLN A 1 90 ? -11.944 4.300 14.703 1.00 87.31 90 GLN A CA 1
ATOM 707 C C . GLN A 1 90 ? -11.983 5.791 14.370 1.00 87.31 90 GLN A C 1
ATOM 709 O O . GLN A 1 90 ? -11.433 6.205 13.349 1.00 87.31 90 GLN A O 1
ATOM 714 N N . LYS A 1 91 ? -12.626 6.594 15.223 1.00 90.38 91 LYS A N 1
ATOM 715 C CA . LYS A 1 91 ? -12.674 8.047 15.073 1.00 90.38 91 LYS A CA 1
ATOM 716 C C . LYS A 1 91 ? -11.276 8.655 15.192 1.00 90.38 91 LYS A C 1
ATOM 718 O O . LYS A 1 91 ? -10.861 9.363 14.282 1.00 90.38 91 LYS A O 1
ATOM 723 N N . GLU A 1 92 ? -10.544 8.316 16.250 1.00 89.75 92 GLU A N 1
ATOM 724 C CA . GLU A 1 92 ? -9.171 8.786 16.477 1.00 89.75 92 GLU A CA 1
ATOM 725 C C . GLU A 1 92 ? -8.241 8.397 15.317 1.00 89.75 92 GLU A C 1
ATOM 727 O O . GLU A 1 92 ? -7.474 9.221 14.821 1.00 89.75 92 GLU A O 1
ATOM 732 N N . TYR A 1 93 ? -8.353 7.161 14.814 1.00 88.75 93 TYR A N 1
ATOM 733 C CA . TYR A 1 93 ? -7.589 6.707 13.652 1.00 88.75 93 TYR A CA 1
ATOM 734 C C . TYR A 1 93 ? -7.913 7.511 12.389 1.00 88.75 93 TYR A C 1
ATOM 736 O O . TYR A 1 93 ? -7.009 7.880 11.637 1.00 88.75 93 TYR A O 1
ATOM 744 N N . LYS A 1 94 ? -9.199 7.789 12.146 1.00 90.56 94 LYS A N 1
ATOM 745 C CA . LYS A 1 94 ? -9.640 8.561 10.983 1.00 90.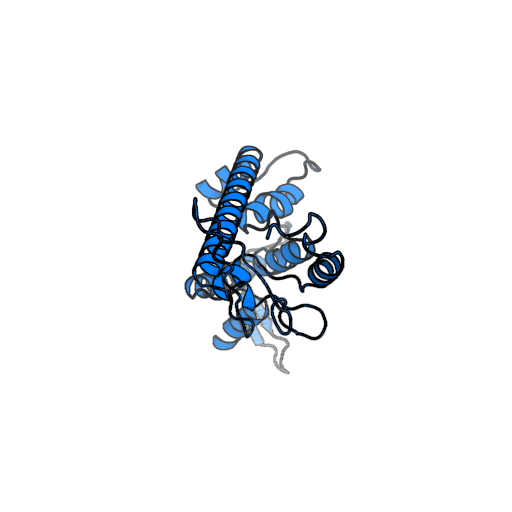56 94 LYS A CA 1
ATOM 746 C C . LYS A 1 94 ? -9.101 9.990 11.033 1.00 90.56 94 LYS A C 1
ATOM 748 O O . LYS A 1 94 ? -8.533 10.439 10.043 1.00 90.56 94 LYS A O 1
ATOM 753 N N . GLU A 1 95 ? -9.207 10.651 12.183 1.00 93.00 95 GLU A N 1
ATOM 754 C CA . GLU A 1 95 ? -8.671 12.000 12.406 1.00 93.00 95 GLU A CA 1
ATOM 755 C C . GLU A 1 95 ? -7.144 12.033 12.225 1.00 93.00 95 GLU A C 1
ATOM 757 O O . GLU A 1 95 ? -6.612 12.891 11.521 1.00 93.00 95 GLU A O 1
ATOM 762 N N . TYR A 1 96 ? -6.429 11.047 12.777 1.00 90.50 96 TYR A N 1
ATOM 763 C CA . TYR A 1 96 ? -4.983 10.915 12.592 1.00 90.50 96 TYR A CA 1
ATOM 764 C C . TYR A 1 96 ? -4.595 10.728 11.119 1.00 90.50 96 TYR A C 1
ATOM 766 O O . TYR A 1 96 ? -3.666 11.368 10.622 1.00 90.50 96 TYR A O 1
ATOM 774 N N . LYS A 1 97 ? -5.311 9.858 10.400 1.00 91.00 97 LYS A N 1
ATOM 775 C CA . LYS A 1 97 ? -5.073 9.607 8.977 1.00 91.00 97 LYS A CA 1
ATOM 776 C C . LYS A 1 97 ? -5.351 10.849 8.132 1.00 91.00 97 LYS A C 1
ATOM 778 O O . LYS A 1 97 ? -4.564 11.145 7.237 1.00 91.00 97 LYS A O 1
ATOM 783 N N . GLU A 1 98 ? -6.434 11.570 8.411 1.00 92.06 98 GLU A N 1
ATOM 784 C CA . GLU A 1 98 ? -6.775 12.829 7.739 1.00 92.06 98 GLU A CA 1
ATOM 785 C C . GLU A 1 98 ? -5.686 13.886 7.956 1.00 92.06 98 GLU A C 1
ATOM 787 O O . GLU A 1 98 ? -5.197 14.449 6.979 1.00 92.06 98 GLU A O 1
ATOM 792 N N . SER A 1 99 ? -5.206 14.052 9.193 1.00 92.75 99 SER A N 1
ATOM 793 C CA . SER A 1 99 ? -4.068 14.930 9.499 1.00 92.75 99 SER A CA 1
ATOM 794 C C . SER A 1 99 ? -2.807 14.543 8.714 1.00 92.75 99 SER A C 1
ATOM 796 O O . SER A 1 99 ? -2.155 15.402 8.124 1.00 92.75 99 SER A O 1
ATOM 798 N N . LYS A 1 100 ? -2.478 13.247 8.615 1.00 91.44 100 LYS A N 1
ATOM 799 C CA . LYS A 1 100 ? -1.321 12.788 7.821 1.00 91.44 100 LYS A CA 1
ATOM 800 C C . LYS A 1 100 ? -1.465 13.025 6.321 1.00 91.44 100 LYS A C 1
ATOM 802 O O . LYS A 1 100 ? -0.461 13.247 5.641 1.00 91.44 100 LYS A O 1
ATOM 807 N N . ILE A 1 101 ? -2.686 12.948 5.804 1.00 91.94 101 ILE A N 1
ATOM 808 C CA . ILE A 1 101 ? -2.988 13.255 4.405 1.00 91.94 101 ILE A CA 1
ATOM 809 C C . ILE A 1 101 ? -2.818 14.753 4.141 1.00 91.94 101 ILE A C 1
ATOM 811 O O . ILE A 1 101 ? -2.229 15.117 3.125 1.00 91.94 101 ILE A O 1
ATOM 815 N N . GLU A 1 102 ? -3.286 15.606 5.052 1.00 92.38 102 GLU A N 1
ATOM 816 C CA . GLU A 1 102 ? -3.135 17.061 4.957 1.00 92.38 102 GLU A CA 1
ATOM 817 C C . GLU A 1 102 ? -1.656 17.483 4.960 1.00 92.38 102 GLU A C 1
ATOM 819 O O . GLU A 1 102 ? -1.234 18.252 4.095 1.00 92.38 102 GLU A O 1
ATOM 824 N N . ASP A 1 103 ? -0.840 16.870 5.825 1.00 91.50 103 ASP A N 1
ATOM 825 C CA . ASP A 1 103 ? 0.618 17.061 5.864 1.00 91.50 103 ASP A CA 1
ATOM 826 C C . ASP A 1 103 ? 1.337 16.576 4.585 1.00 91.50 103 ASP A C 1
ATOM 828 O O . ASP A 1 103 ? 2.490 16.938 4.332 1.00 91.50 103 ASP A O 1
ATOM 832 N N . THR A 1 104 ? 0.685 15.734 3.772 1.00 93.44 104 THR A N 1
ATOM 833 C CA . THR A 1 104 ? 1.280 15.069 2.602 1.00 93.44 104 THR A CA 1
ATOM 834 C C . THR A 1 104 ? 0.498 15.394 1.322 1.00 93.44 104 THR A C 1
ATOM 836 O O . THR A 1 104 ? -0.165 14.519 0.752 1.00 93.44 104 THR A O 1
ATOM 839 N N . PRO A 1 105 ? 0.602 16.619 0.773 1.00 92.94 105 PRO A N 1
ATOM 840 C CA . PRO A 1 105 ? -0.142 17.020 -0.428 1.00 92.94 105 PRO A CA 1
ATOM 841 C C . PRO A 1 105 ? 0.154 16.136 -1.654 1.00 92.94 105 PRO A C 1
ATOM 843 O O . PRO A 1 105 ? -0.688 15.979 -2.541 1.00 92.94 105 PRO A O 1
ATOM 846 N N . GLN A 1 106 ? 1.333 15.506 -1.697 1.00 94.12 106 GLN A N 1
ATOM 847 C CA . GLN A 1 106 ? 1.724 14.546 -2.732 1.00 94.12 106 GLN A CA 1
ATOM 848 C C . GLN A 1 106 ? 0.769 13.347 -2.795 1.00 94.12 106 GLN A C 1
ATOM 850 O O . GLN A 1 106 ? 0.500 12.843 -3.882 1.00 94.12 106 GLN A O 1
ATOM 855 N N . TYR A 1 107 ? 0.234 12.903 -1.655 1.00 94.50 107 TYR A N 1
ATOM 856 C CA . TYR A 1 107 ? -0.725 11.802 -1.610 1.00 94.50 107 TYR A CA 1
ATOM 857 C C . TYR A 1 107 ? -2.028 12.177 -2.327 1.00 94.50 107 TYR A C 1
ATOM 859 O O . TYR A 1 107 ? -2.502 11.434 -3.187 1.00 94.50 107 TYR A O 1
ATOM 867 N N . SER A 1 108 ? -2.564 13.368 -2.050 1.00 93.75 108 SER A N 1
ATOM 868 C CA . SER A 1 108 ? -3.778 13.877 -2.698 1.00 93.75 108 SER A CA 1
ATOM 869 C C . SER A 1 108 ? -3.597 14.037 -4.211 1.00 93.75 108 SER A C 1
ATOM 871 O O . SER A 1 108 ? -4.468 13.644 -4.988 1.00 93.75 108 SER A O 1
ATOM 873 N N . LEU A 1 109 ? -2.432 14.536 -4.644 1.00 95.12 109 LEU A N 1
ATOM 874 C CA . LEU A 1 109 ? -2.067 14.634 -6.062 1.00 95.12 109 LEU A CA 1
ATOM 875 C C . LEU A 1 109 ? -1.920 13.264 -6.736 1.00 95.12 109 LEU A C 1
ATOM 877 O O . LEU A 1 109 ? -2.297 13.106 -7.898 1.00 95.12 109 LEU A O 1
ATOM 881 N N . LEU A 1 110 ? -1.380 12.271 -6.026 1.00 95.50 110 LEU A N 1
ATOM 882 C CA . LEU A 1 110 ? -1.277 10.903 -6.525 1.00 95.50 110 LEU A CA 1
ATOM 883 C C . LEU A 1 110 ? -2.663 10.268 -6.690 1.00 95.50 110 LEU A C 1
ATOM 885 O O . LEU A 1 110 ? -2.911 9.595 -7.688 1.00 95.50 110 LEU A O 1
ATOM 889 N N . LEU A 1 111 ? -3.587 10.493 -5.752 1.00 93.12 111 LEU A N 1
ATOM 890 C CA . LEU A 1 111 ? -4.945 9.955 -5.844 1.00 93.12 111 LEU A CA 1
ATOM 891 C C . LEU A 1 111 ? -5.733 10.529 -7.026 1.00 93.12 111 LEU A C 1
ATOM 893 O O . LEU A 1 111 ? -6.470 9.774 -7.672 1.00 93.12 111 LEU A O 1
ATOM 897 N N . SER A 1 112 ? -5.580 11.824 -7.312 1.00 94.62 112 SER A N 1
ATOM 898 C CA . SER A 1 112 ? -6.274 12.484 -8.420 1.00 94.62 112 SER A CA 1
ATOM 899 C C . SER A 1 112 ? -5.686 12.111 -9.783 1.00 94.62 112 SER A C 1
ATOM 901 O O . SER A 1 112 ? -6.441 11.770 -10.690 1.00 94.62 112 SER A O 1
ATOM 903 N N . ASN A 1 113 ? -4.355 12.093 -9.917 1.00 95.62 113 ASN A N 1
ATOM 904 C CA . ASN A 1 113 ? -3.679 11.898 -11.208 1.00 95.62 113 ASN A CA 1
ATOM 905 C C . ASN A 1 113 ? -3.233 10.453 -11.483 1.00 95.62 113 ASN A C 1
ATOM 907 O O . ASN A 1 113 ? -2.828 10.138 -12.599 1.00 95.62 113 ASN A O 1
ATOM 911 N N . LYS A 1 114 ? -3.261 9.568 -10.477 1.00 94.25 114 LYS A N 1
ATOM 912 C CA . LYS A 1 114 ? -2.767 8.170 -10.493 1.00 94.25 114 LYS A CA 1
ATOM 913 C C . LYS A 1 114 ? -1.259 7.999 -10.695 1.00 94.25 114 LYS A C 1
ATOM 915 O O . LYS A 1 114 ? -0.731 6.931 -10.402 1.00 94.25 114 LYS A O 1
ATOM 920 N N . GLN A 1 115 ? -0.566 9.032 -11.161 1.00 94.94 115 GLN A N 1
ATOM 921 C CA . GLN A 1 115 ? 0.877 9.066 -11.367 1.00 94.94 115 GLN A CA 1
ATOM 922 C C . GLN A 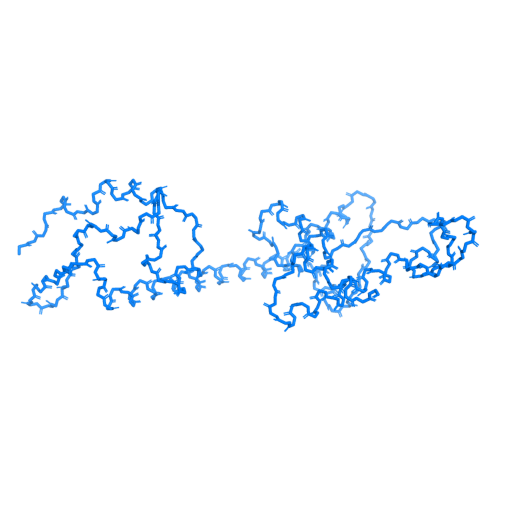1 115 ? 1.429 10.395 -10.853 1.00 94.94 115 GLN A C 1
ATOM 924 O O . GLN A 1 115 ? 0.810 11.443 -11.032 1.00 94.94 115 GLN A O 1
ATOM 929 N N . LEU A 1 116 ? 2.597 10.354 -10.214 1.00 95.38 116 LEU A N 1
ATOM 930 C CA . LEU A 1 116 ? 3.244 11.536 -9.657 1.00 95.38 116 LEU A CA 1
ATOM 931 C C . LEU A 1 116 ? 4.755 11.454 -9.853 1.00 95.38 116 LEU A C 1
ATOM 933 O O . LEU A 1 116 ? 5.384 10.469 -9.469 1.00 95.38 116 LEU A O 1
ATOM 937 N N . ILE A 1 117 ? 5.337 12.527 -10.386 1.00 95.62 117 ILE A N 1
ATOM 938 C CA . ILE A 1 117 ? 6.786 12.711 -10.457 1.00 95.62 117 ILE A CA 1
ATOM 939 C C . ILE A 1 117 ? 7.183 13.730 -9.392 1.00 95.62 117 ILE A C 1
ATOM 941 O O . ILE A 1 117 ? 6.799 14.897 -9.454 1.00 95.62 117 ILE A O 1
ATOM 945 N N . MET A 1 118 ? 7.966 13.290 -8.409 1.00 94.69 118 MET A N 1
ATOM 946 C CA . MET A 1 118 ? 8.550 14.182 -7.411 1.00 94.69 118 MET A CA 1
ATOM 947 C C . MET A 1 118 ? 9.909 14.675 -7.906 1.00 94.69 118 MET A C 1
ATOM 949 O O . MET A 1 118 ? 10.845 13.890 -8.037 1.00 94.69 118 MET A O 1
ATOM 953 N N . ASN A 1 119 ? 10.023 15.979 -8.149 1.00 94.31 119 ASN A N 1
ATOM 954 C CA . ASN A 1 119 ? 11.250 16.627 -8.613 1.00 94.31 119 ASN A CA 1
ATOM 955 C C . ASN A 1 119 ? 11.915 17.423 -7.483 1.00 94.31 119 ASN A C 1
ATOM 957 O O . ASN A 1 119 ? 11.267 17.815 -6.515 1.00 94.31 119 ASN A O 1
ATOM 961 N N . GLY A 1 120 ? 13.223 17.654 -7.592 1.00 94.19 120 GLY A N 1
ATOM 962 C CA . GLY A 1 120 ? 13.984 18.473 -6.645 1.00 94.19 120 GLY A CA 1
ATOM 963 C C . GLY A 1 120 ? 15.408 17.967 -6.440 1.00 94.19 120 GLY A C 1
ATOM 964 O O . GLY A 1 120 ? 15.755 16.879 -6.908 1.00 94.19 120 GLY A O 1
ATOM 965 N N . ALA A 1 121 ? 16.209 18.729 -5.695 1.00 95.62 121 ALA A N 1
ATOM 966 C CA . ALA A 1 121 ? 17.621 18.440 -5.437 1.00 95.62 121 ALA A CA 1
ATOM 967 C C . ALA A 1 121 ? 17.869 17.009 -4.905 1.00 95.62 121 ALA A C 1
ATOM 969 O O . ALA A 1 121 ? 17.008 16.437 -4.225 1.00 95.62 121 ALA A O 1
ATOM 970 N N . PRO A 1 122 ? 19.019 16.380 -5.205 1.00 94.19 122 PRO A N 1
ATOM 971 C CA . PRO A 1 122 ? 19.379 15.098 -4.601 1.00 94.19 122 PRO A CA 1
ATOM 972 C C . PRO A 1 122 ? 19.418 15.218 -3.068 1.00 94.19 122 PRO A C 1
ATOM 974 O O . PRO A 1 122 ? 19.756 16.265 -2.529 1.00 94.19 122 PRO A O 1
ATOM 977 N N . GLY A 1 123 ? 19.025 14.157 -2.359 1.00 91.69 123 GLY A N 1
ATOM 978 C CA . GLY A 1 123 ? 19.005 14.146 -0.888 1.00 91.69 123 GLY A CA 1
ATOM 979 C C . GLY A 1 123 ? 17.744 14.715 -0.220 1.00 91.69 123 GLY A C 1
ATOM 980 O O . GLY A 1 123 ? 17.606 14.586 0.988 1.00 91.69 123 GLY A O 1
ATOM 981 N N . THR A 1 124 ? 16.764 15.246 -0.960 1.00 93.12 124 THR A N 1
ATOM 982 C CA . THR A 1 124 ? 15.511 15.792 -0.380 1.00 93.12 124 THR A CA 1
ATOM 983 C C . THR A 1 124 ? 14.471 14.739 0.037 1.00 93.12 124 THR A C 1
ATOM 985 O O . THR A 1 124 ? 13.280 15.024 0.101 1.00 93.12 124 THR A O 1
ATOM 988 N N . GLY A 1 125 ? 14.880 13.488 0.257 1.00 93.88 125 GLY A N 1
ATOM 989 C CA . GLY A 1 125 ? 13.993 12.446 0.787 1.00 93.88 125 GLY A CA 1
ATOM 990 C C . GLY A 1 125 ? 12.890 11.934 -0.149 1.00 93.88 125 GLY A C 1
ATOM 991 O O . GLY A 1 125 ? 12.087 11.127 0.289 1.00 93.88 125 GLY A O 1
ATOM 992 N N . LYS A 1 126 ? 12.850 12.309 -1.436 1.00 96.00 126 LYS A N 1
ATOM 993 C CA . LYS A 1 126 ? 11.796 11.882 -2.392 1.00 96.00 126 LYS A CA 1
ATOM 994 C C . LYS A 1 126 ? 11.503 10.376 -2.359 1.00 96.00 126 LYS A C 1
ATOM 996 O O . LYS A 1 126 ? 10.356 9.957 -2.238 1.00 96.00 126 LYS A O 1
ATOM 1001 N N . THR A 1 127 ? 12.553 9.563 -2.425 1.00 95.56 127 THR A N 1
ATOM 1002 C CA . THR A 1 127 ? 12.452 8.101 -2.371 1.00 95.56 127 THR A CA 1
ATOM 1003 C C . THR A 1 127 ? 11.881 7.614 -1.039 1.00 95.56 127 THR A C 1
ATOM 1005 O O . THR A 1 127 ? 11.037 6.721 -1.015 1.00 95.56 127 THR A O 1
ATOM 1008 N N . TYR A 1 128 ? 12.309 8.233 0.063 1.00 95.44 128 TYR A N 1
ATOM 1009 C CA . TYR A 1 128 ? 11.813 7.934 1.401 1.00 95.44 128 TYR A CA 1
ATOM 1010 C C . TYR A 1 128 ? 10.327 8.292 1.526 1.00 95.44 128 TYR A C 1
ATOM 1012 O O . TYR A 1 128 ? 9.533 7.456 1.948 1.00 95.44 128 TYR A O 1
ATOM 1020 N N . SER A 1 129 ? 9.924 9.484 1.078 1.00 94.88 129 SER A N 1
ATOM 1021 C CA . SER A 1 129 ? 8.530 9.932 1.120 1.00 94.88 129 SER A CA 1
ATOM 1022 C C . SER A 1 129 ? 7.607 9.024 0.306 1.00 94.88 129 SER A C 1
ATOM 1024 O O . SER A 1 129 ? 6.540 8.660 0.795 1.00 94.88 129 SER A O 1
ATOM 1026 N N . ALA A 1 130 ? 8.023 8.587 -0.891 1.00 95.38 130 ALA A N 1
ATOM 1027 C CA . ALA A 1 130 ? 7.251 7.631 -1.691 1.00 95.38 130 ALA A CA 1
ATOM 1028 C C . ALA A 1 130 ? 7.041 6.298 -0.957 1.00 95.38 130 ALA A C 1
ATOM 1030 O O . ALA A 1 130 ? 5.911 5.829 -0.832 1.00 95.38 130 ALA A O 1
ATOM 1031 N N . ARG A 1 131 ? 8.131 5.692 -0.469 1.00 94.75 131 ARG A N 1
ATOM 1032 C CA . ARG A 1 131 ? 8.116 4.339 0.103 1.00 94.75 131 ARG A CA 1
ATOM 1033 C C . ARG A 1 131 ? 7.518 4.271 1.508 1.00 94.75 131 ARG A C 1
ATOM 1035 O O . ARG A 1 131 ? 6.944 3.246 1.857 1.00 94.75 131 ARG A O 1
ATOM 1042 N N . ASN A 1 132 ? 7.695 5.305 2.326 1.00 93.75 132 ASN A N 1
ATOM 1043 C CA . ASN A 1 132 ? 7.376 5.237 3.755 1.00 93.75 132 ASN A CA 1
ATOM 1044 C C . ASN A 1 132 ? 6.214 6.126 4.167 1.00 93.75 132 ASN A C 1
ATOM 1046 O O . ASN A 1 132 ? 5.514 5.779 5.101 1.00 93.75 132 ASN A O 1
ATOM 1050 N N . ILE A 1 133 ? 5.978 7.250 3.493 1.00 94.00 133 ILE A N 1
ATOM 1051 C CA . ILE A 1 133 ? 4.872 8.140 3.863 1.00 94.00 133 ILE A CA 1
ATOM 1052 C C . ILE A 1 133 ? 3.667 7.823 2.983 1.00 94.00 133 ILE A C 1
ATOM 1054 O O . ILE A 1 133 ? 2.632 7.375 3.464 1.00 94.00 133 ILE A O 1
ATOM 1058 N N . ILE A 1 134 ? 3.825 7.981 1.668 1.00 94.88 134 ILE A N 1
ATOM 1059 C CA . ILE A 1 134 ? 2.730 7.811 0.708 1.00 94.88 134 ILE A CA 1
ATOM 1060 C C . ILE A 1 134 ? 2.244 6.358 0.687 1.00 94.88 134 ILE A C 1
ATOM 1062 O O . ILE A 1 134 ? 1.038 6.125 0.730 1.00 94.88 134 ILE A O 1
ATOM 1066 N N . ALA A 1 135 ? 3.158 5.381 0.657 1.00 94.50 135 ALA A N 1
ATOM 1067 C CA . ALA A 1 135 ? 2.777 3.969 0.662 1.00 94.50 135 ALA A CA 1
ATOM 1068 C C . ALA A 1 135 ? 2.082 3.545 1.968 1.00 94.50 135 ALA A C 1
ATOM 1070 O O . ALA A 1 135 ? 1.113 2.791 1.908 1.00 94.50 135 ALA A O 1
ATOM 1071 N N . ASP A 1 136 ? 2.523 4.048 3.128 1.00 94.62 136 ASP A N 1
ATOM 1072 C CA . ASP A 1 136 ? 1.898 3.714 4.416 1.00 94.62 136 ASP A CA 1
ATOM 1073 C C . ASP A 1 136 ? 0.457 4.239 4.493 1.00 94.62 136 ASP A C 1
ATOM 1075 O O . ASP A 1 136 ? -0.435 3.541 4.977 1.00 94.62 136 ASP A O 1
ATOM 1079 N N . ILE A 1 137 ? 0.211 5.450 3.977 1.00 94.00 137 ILE A N 1
ATOM 1080 C CA . ILE A 1 137 ? -1.141 6.017 3.875 1.00 94.00 137 ILE A CA 1
ATOM 1081 C C . ILE A 1 137 ? -1.983 5.208 2.874 1.00 94.00 137 ILE A C 1
ATOM 1083 O O . ILE A 1 137 ? -3.127 4.856 3.173 1.00 94.00 137 ILE A O 1
ATOM 1087 N N . LEU A 1 138 ? -1.425 4.892 1.697 1.00 92.56 138 LEU A N 1
ATOM 1088 C CA . LEU A 1 138 ? -2.121 4.188 0.614 1.00 92.56 138 LEU A CA 1
ATOM 1089 C C . LEU A 1 138 ? -2.540 2.767 1.008 1.00 92.56 138 LEU A C 1
ATOM 1091 O O . LEU A 1 138 ? -3.627 2.321 0.647 1.00 92.56 138 LEU A O 1
ATOM 1095 N N . PHE A 1 139 ? -1.681 2.053 1.734 1.00 91.19 139 PHE A N 1
ATOM 1096 C CA . PHE A 1 139 ? -1.938 0.680 2.166 1.00 91.19 139 PHE A CA 1
ATOM 1097 C C . PHE A 1 139 ? -2.627 0.579 3.529 1.00 91.19 139 PHE A C 1
ATOM 1099 O O . PHE A 1 139 ? -2.864 -0.538 3.986 1.00 91.19 139 PHE A O 1
ATOM 1106 N N . ASP A 1 140 ? -2.990 1.713 4.135 1.00 90.44 140 ASP A N 1
ATOM 1107 C CA . ASP A 1 140 ? -3.663 1.793 5.437 1.00 90.44 140 ASP A CA 1
ATOM 1108 C C . ASP A 1 140 ? -2.836 1.198 6.592 1.00 90.44 140 ASP A C 1
ATOM 1110 O O . ASP A 1 140 ? -3.367 0.654 7.556 1.00 90.44 140 ASP A O 1
ATOM 1114 N N . THR A 1 141 ? -1.507 1.296 6.508 1.00 91.44 141 THR A N 1
ATOM 1115 C CA . THR A 1 141 ? -0.580 0.655 7.456 1.00 91.44 141 THR A CA 1
ATOM 1116 C C . THR A 1 141 ? 0.004 1.617 8.485 1.00 91.44 141 THR A C 1
ATOM 1118 O O . THR A 1 141 ? 0.950 1.263 9.179 1.00 91.44 141 THR A O 1
ATOM 1121 N N . LEU A 1 142 ? -0.535 2.833 8.611 1.00 89.19 142 LEU A N 1
ATOM 1122 C CA . LEU A 1 142 ? 0.005 3.894 9.475 1.00 89.19 142 LEU A CA 1
ATOM 1123 C C . LEU A 1 142 ? 0.234 3.469 10.938 1.00 89.19 142 LEU A C 1
ATOM 1125 O O . LEU A 1 142 ? 1.229 3.875 11.535 1.00 89.19 142 LEU A O 1
ATOM 1129 N N . CYS A 1 143 ? -0.653 2.638 11.492 1.00 85.50 143 CYS A N 1
ATOM 1130 C CA . CYS A 1 143 ? -0.587 2.155 12.878 1.00 85.50 143 CYS A CA 1
ATOM 1131 C C . CYS A 1 143 ? -0.044 0.724 13.007 1.00 85.50 143 CYS A C 1
ATOM 1133 O O . CYS A 1 143 ? -0.087 0.144 14.090 1.00 85.50 143 CYS A O 1
ATOM 1135 N N . GLU A 1 144 ? 0.434 0.133 11.914 1.00 88.12 144 GLU A N 1
ATOM 1136 C CA . GLU A 1 144 ? 1.004 -1.212 11.931 1.00 88.12 144 GLU A CA 1
ATOM 1137 C C . GLU A 1 144 ? 2.465 -1.186 12.389 1.00 88.12 144 GLU A C 1
ATOM 1139 O O . GLU A 1 144 ? 3.165 -0.178 12.265 1.00 88.12 144 GLU A O 1
ATOM 1144 N N . SER A 1 145 ? 2.946 -2.316 12.909 1.00 89.94 145 SER A N 1
ATOM 1145 C CA . SER A 1 145 ? 4.362 -2.468 13.247 1.00 89.94 145 SER A CA 1
ATOM 1146 C C . SER A 1 145 ? 5.234 -2.418 11.990 1.00 89.94 145 SER A C 1
ATOM 1148 O O . SER A 1 145 ? 4.803 -2.815 10.906 1.00 89.94 145 SER A O 1
ATOM 1150 N N . GLU A 1 146 ? 6.488 -1.982 12.132 1.00 88.94 146 GLU A N 1
ATOM 1151 C CA . GLU A 1 146 ? 7.399 -1.825 10.988 1.00 88.94 146 GLU A CA 1
ATOM 1152 C C . GLU A 1 146 ? 7.593 -3.132 10.204 1.00 88.94 146 GLU A C 1
ATOM 1154 O O . GLU A 1 146 ? 7.560 -3.141 8.975 1.00 88.94 146 GLU A O 1
ATOM 1159 N N . ASN A 1 147 ? 7.670 -4.264 10.909 1.00 90.19 147 ASN A N 1
ATOM 1160 C CA . ASN A 1 147 ? 7.759 -5.584 10.281 1.00 90.19 147 ASN A CA 1
ATOM 1161 C C . ASN A 1 147 ? 6.552 -5.869 9.378 1.00 90.19 147 ASN A C 1
ATOM 1163 O O . ASN A 1 147 ? 6.710 -6.316 8.244 1.00 90.19 147 ASN A O 1
ATOM 1167 N N . LYS A 1 148 ? 5.343 -5.557 9.853 1.00 88.06 148 LYS A N 1
ATOM 1168 C CA . LYS A 1 148 ? 4.110 -5.803 9.104 1.00 88.06 148 LYS A CA 1
ATOM 1169 C C . LYS A 1 148 ? 3.934 -4.824 7.943 1.00 88.06 148 LYS A C 1
ATOM 1171 O O . LYS A 1 148 ? 3.456 -5.219 6.880 1.00 88.06 148 LYS A O 1
ATOM 1176 N N . LYS A 1 149 ? 4.373 -3.570 8.100 1.00 91.62 149 LYS A N 1
ATOM 1177 C CA . LYS A 1 149 ? 4.463 -2.612 6.986 1.00 91.62 149 LYS A CA 1
ATOM 1178 C C . LYS A 1 149 ? 5.345 -3.161 5.868 1.00 91.62 149 LYS A C 1
ATOM 1180 O O . LYS A 1 149 ? 4.949 -3.138 4.706 1.00 91.62 149 LYS A O 1
ATOM 1185 N N . GLU A 1 150 ? 6.516 -3.685 6.216 1.00 90.69 150 GLU A N 1
ATOM 1186 C CA . GLU A 1 150 ? 7.461 -4.249 5.252 1.00 90.69 150 GLU A CA 1
ATOM 1187 C C . GLU A 1 150 ? 6.923 -5.504 4.552 1.00 90.69 150 GLU A C 1
ATOM 1189 O O . GLU A 1 150 ? 7.069 -5.636 3.337 1.00 90.69 150 GLU A O 1
ATOM 1194 N N . GLU A 1 151 ? 6.228 -6.394 5.264 1.00 89.81 151 GLU A N 1
ATOM 1195 C CA . GLU A 1 151 ? 5.535 -7.540 4.655 1.00 89.81 151 GLU A CA 1
ATOM 1196 C C . GLU A 1 151 ? 4.491 -7.103 3.617 1.00 89.81 151 GLU A C 1
ATOM 1198 O O . GLU A 1 151 ? 4.465 -7.622 2.499 1.00 89.81 151 GLU A O 1
ATOM 1203 N N . ILE A 1 152 ? 3.669 -6.103 3.946 1.00 88.88 152 ILE A N 1
ATOM 1204 C CA . ILE A 1 152 ? 2.648 -5.576 3.031 1.00 88.88 152 ILE A CA 1
ATOM 1205 C C . ILE A 1 152 ? 3.300 -4.894 1.821 1.00 88.88 152 ILE A C 1
ATOM 1207 O O . ILE A 1 152 ? 2.869 -5.115 0.685 1.00 88.88 152 ILE A O 1
ATOM 1211 N N . LYS A 1 153 ? 4.359 -4.103 2.035 1.00 90.62 153 LYS A N 1
ATOM 1212 C CA . LYS A 1 153 ? 5.102 -3.424 0.961 1.00 90.62 153 LYS A CA 1
ATOM 1213 C C . LYS A 1 153 ? 5.735 -4.421 -0.002 1.00 90.62 153 LYS A C 1
ATOM 1215 O O . LYS A 1 153 ? 5.570 -4.252 -1.202 1.00 90.62 153 LYS A O 1
ATOM 1220 N N . LYS A 1 154 ? 6.375 -5.488 0.490 1.00 89.06 154 LYS A N 1
ATOM 1221 C CA . LYS A 1 154 ? 6.962 -6.547 -0.360 1.00 89.06 154 LYS A CA 1
ATOM 1222 C C . LYS A 1 154 ? 5.959 -7.153 -1.340 1.00 89.06 154 LYS A C 1
ATOM 1224 O O . LYS A 1 154 ? 6.337 -7.594 -2.419 1.00 89.06 154 LYS A O 1
ATOM 1229 N N . VAL A 1 155 ? 4.689 -7.186 -0.952 1.00 87.62 155 VAL A N 1
ATOM 1230 C CA . VAL A 1 155 ? 3.612 -7.755 -1.758 1.00 87.62 155 VAL A CA 1
ATOM 1231 C C . VAL A 1 155 ? 2.989 -6.726 -2.707 1.00 87.62 155 VAL A C 1
ATOM 1233 O O . VAL A 1 155 ? 2.695 -7.041 -3.862 1.00 87.62 155 VAL A O 1
ATOM 1236 N N . ARG A 1 156 ? 2.741 -5.504 -2.223 1.00 90.00 156 ARG A N 1
ATOM 1237 C CA . ARG A 1 156 ? 1.917 -4.495 -2.917 1.00 90.00 156 ARG A CA 1
ATOM 1238 C C . ARG A 1 156 ? 2.714 -3.3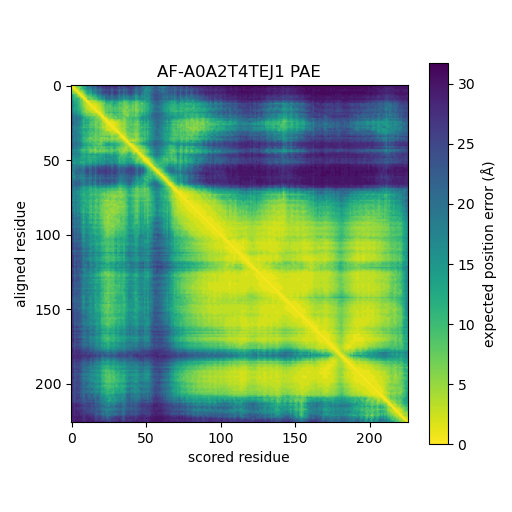97 -3.619 1.00 90.00 156 ARG A C 1
ATOM 1240 O O . ARG A 1 156 ? 2.120 -2.594 -4.334 1.00 90.00 156 ARG A O 1
ATOM 1247 N N . MET A 1 157 ? 4.027 -3.340 -3.425 1.00 92.69 157 MET A N 1
ATOM 1248 C CA . MET A 1 157 ? 4.900 -2.296 -3.951 1.00 92.69 157 MET A CA 1
ATOM 1249 C C . MET A 1 157 ? 6.128 -2.910 -4.622 1.00 92.69 157 MET A C 1
ATOM 1251 O O . MET A 1 157 ? 6.802 -3.752 -4.040 1.00 92.69 157 MET A O 1
ATOM 1255 N N . ASP A 1 158 ? 6.461 -2.397 -5.806 1.00 92.94 158 ASP A N 1
ATOM 1256 C CA . ASP A 1 158 ? 7.749 -2.634 -6.458 1.00 92.94 158 ASP A CA 1
ATOM 1257 C C . ASP A 1 158 ? 8.550 -1.343 -6.554 1.00 92.94 158 ASP A C 1
ATOM 1259 O O . ASP A 1 158 ? 8.002 -0.242 -6.636 1.00 92.94 158 ASP A O 1
ATOM 1263 N N . MET A 1 159 ? 9.870 -1.498 -6.578 1.00 93.94 159 MET A N 1
ATOM 1264 C CA . MET A 1 159 ? 10.806 -0.401 -6.738 1.00 93.94 159 MET A CA 1
ATOM 1265 C C . MET A 1 159 ? 11.750 -0.710 -7.894 1.00 93.94 159 MET A C 1
ATOM 1267 O O . MET A 1 159 ? 12.427 -1.735 -7.895 1.00 93.94 159 MET A O 1
ATOM 1271 N N . VAL A 1 160 ? 11.785 0.187 -8.876 1.00 94.50 160 VAL A N 1
ATOM 1272 C CA . VAL A 1 160 ? 12.639 0.086 -10.063 1.00 94.50 160 VAL A CA 1
ATOM 1273 C C . VAL A 1 160 ? 13.441 1.375 -10.183 1.00 94.50 160 VAL A C 1
ATOM 1275 O O . VAL A 1 160 ? 12.914 2.464 -9.951 1.00 94.50 160 VAL A O 1
ATOM 1278 N N . GLN A 1 161 ? 14.716 1.253 -10.541 1.00 94.75 161 GLN A N 1
ATOM 1279 C CA . GLN A 1 161 ? 15.594 2.382 -10.820 1.00 94.75 161 GLN A CA 1
ATOM 1280 C C . GLN A 1 161 ? 15.950 2.375 -12.306 1.00 94.75 161 GLN A C 1
ATOM 1282 O O . GLN A 1 161 ? 16.617 1.461 -12.782 1.00 94.75 161 GLN A O 1
ATOM 1287 N N . PHE A 1 162 ? 15.506 3.397 -13.036 1.00 95.00 162 PHE A N 1
ATOM 1288 C CA . PHE A 1 162 ? 15.840 3.541 -14.449 1.00 95.00 162 PHE A CA 1
ATOM 1289 C C . PHE A 1 162 ? 17.322 3.884 -14.640 1.00 95.00 162 PHE A C 1
ATOM 1291 O O . PHE A 1 162 ? 17.890 4.694 -13.904 1.00 95.00 162 PHE A O 1
ATOM 1298 N N . HIS A 1 163 ? 17.924 3.295 -15.670 1.00 95.69 163 HIS A N 1
ATOM 1299 C CA . HIS A 1 163 ? 19.261 3.609 -16.167 1.00 95.69 163 HIS A CA 1
ATOM 1300 C C . HIS A 1 163 ? 19.228 3.679 -17.703 1.00 95.69 163 HIS A C 1
ATOM 1302 O O . HIS A 1 163 ? 18.305 3.130 -18.298 1.00 95.69 163 HIS A O 1
ATOM 1308 N N . PRO A 1 164 ? 20.206 4.312 -18.380 1.00 97.06 164 PRO A N 1
ATOM 1309 C CA . PRO A 1 164 ? 20.171 4.483 -19.839 1.00 97.06 164 PRO A CA 1
ATOM 1310 C C . PRO A 1 164 ? 20.029 3.181 -20.642 1.00 97.06 164 PRO A C 1
ATOM 1312 O O . PRO A 1 164 ? 19.432 3.186 -21.710 1.00 97.06 164 PRO A O 1
ATOM 1315 N N . SER A 1 165 ? 20.538 2.065 -20.115 1.00 96.38 165 SER A N 1
ATOM 1316 C CA . SER A 1 165 ? 20.385 0.737 -20.731 1.00 96.38 165 SER A CA 1
ATOM 1317 C C . SER A 1 165 ? 19.089 -0.000 -20.353 1.00 96.38 165 SER A C 1
ATOM 1319 O O . SER A 1 165 ? 18.971 -1.171 -20.685 1.00 96.38 165 SER A O 1
ATOM 1321 N N . TYR A 1 166 ? 18.175 0.617 -19.592 1.00 96.06 166 TYR A N 1
ATOM 1322 C CA . TYR A 1 166 ? 16.915 -0.002 -19.167 1.00 96.06 166 TYR A CA 1
ATOM 1323 C C . TYR A 1 166 ? 15.864 0.263 -20.234 1.00 96.06 166 TYR A C 1
ATOM 1325 O O . TYR A 1 166 ? 15.508 1.418 -20.479 1.00 96.06 166 TYR A O 1
ATOM 1333 N N . ASP A 1 167 ? 15.387 -0.793 -20.881 1.00 95.44 167 ASP A N 1
ATOM 1334 C CA . ASP A 1 167 ? 14.577 -0.668 -22.085 1.00 95.44 167 ASP A CA 1
ATOM 1335 C C . ASP A 1 167 ? 13.139 -1.184 -21.911 1.00 95.44 167 ASP A C 1
ATOM 1337 O O . ASP A 1 167 ? 12.690 -1.592 -20.834 1.00 95.44 167 ASP A O 1
ATOM 1341 N N . TYR A 1 168 ? 12.382 -1.146 -23.009 1.00 95.25 168 TYR A N 1
ATOM 1342 C CA . TYR A 1 168 ? 11.024 -1.682 -23.060 1.00 95.25 168 TYR A CA 1
ATOM 1343 C C . TYR A 1 168 ? 10.971 -3.168 -22.688 1.00 95.25 168 TYR A C 1
ATOM 1345 O O . TYR A 1 168 ? 10.029 -3.599 -22.019 1.00 95.25 168 TYR A O 1
ATOM 1353 N N . THR A 1 169 ? 11.973 -3.944 -23.108 1.00 95.00 169 THR A N 1
ATOM 1354 C CA . THR A 1 169 ? 12.004 -5.393 -22.902 1.00 95.00 169 THR A CA 1
ATOM 1355 C C . THR A 1 169 ? 12.164 -5.769 -21.435 1.00 95.00 169 THR A C 1
ATOM 1357 O O . THR A 1 169 ? 11.650 -6.804 -21.007 1.00 95.00 169 THR A O 1
ATOM 1360 N N . ASP A 1 170 ? 12.806 -4.902 -20.650 1.00 93.50 170 ASP A N 1
ATOM 1361 C CA . ASP A 1 170 ? 12.921 -5.037 -19.199 1.00 93.50 170 ASP A CA 1
ATOM 1362 C C . ASP A 1 170 ? 11.678 -4.540 -18.440 1.00 93.50 170 ASP A C 1
ATOM 1364 O O . ASP A 1 170 ? 11.337 -5.079 -17.381 1.00 93.50 170 ASP A O 1
ATOM 1368 N N . PHE A 1 171 ? 10.974 -3.530 -18.964 1.00 95.50 171 PHE A N 1
ATOM 1369 C CA . PHE A 1 171 ? 9.823 -2.917 -18.289 1.00 95.50 171 PHE A CA 1
ATOM 1370 C C . PHE A 1 171 ? 8.490 -3.622 -18.586 1.00 95.50 171 PHE A C 1
ATOM 1372 O O . PHE A 1 171 ? 7.719 -3.901 -17.664 1.00 95.50 171 PHE A O 1
ATOM 1379 N N . ILE A 1 172 ? 8.208 -3.941 -19.853 1.00 95.38 172 ILE A N 1
ATOM 1380 C CA . ILE A 1 172 ? 6.919 -4.491 -20.299 1.00 95.38 172 ILE A CA 1
ATOM 1381 C C . ILE A 1 172 ? 7.019 -5.988 -20.577 1.00 95.38 172 ILE A C 1
ATOM 1383 O O . ILE A 1 172 ? 6.452 -6.781 -19.825 1.00 95.38 172 ILE A O 1
ATOM 1387 N N . ASP A 1 173 ? 7.716 -6.393 -21.632 1.00 95.12 173 ASP A N 1
ATOM 1388 C CA . ASP A 1 173 ? 8.015 -7.786 -21.951 1.00 95.12 173 ASP A CA 1
ATOM 1389 C C . ASP A 1 173 ? 9.077 -7.907 -23.046 1.00 95.12 173 ASP A C 1
ATOM 1391 O O . ASP A 1 173 ? 9.273 -7.023 -23.876 1.00 95.12 173 ASP A O 1
ATOM 1395 N N . GLY A 1 174 ? 9.786 -9.032 -23.035 1.00 94.00 174 GLY A N 1
ATOM 1396 C CA . GLY A 1 174 ? 10.901 -9.272 -23.936 1.00 94.00 174 GLY A CA 1
ATOM 1397 C C . GLY A 1 174 ? 11.087 -10.742 -24.255 1.00 94.00 174 GLY A C 1
ATOM 1398 O O . GLY A 1 174 ? 10.815 -11.623 -23.434 1.00 94.00 174 GLY A O 1
ATOM 1399 N N . ILE A 1 175 ? 11.595 -11.017 -25.454 1.00 93.06 175 ILE A N 1
ATOM 1400 C CA . ILE A 1 175 ? 12.045 -12.357 -25.821 1.00 93.06 175 ILE A CA 1
ATOM 1401 C C . ILE A 1 175 ? 13.358 -12.621 -25.079 1.00 93.06 175 ILE A C 1
ATOM 1403 O O . ILE A 1 175 ? 14.340 -11.894 -25.233 1.00 93.06 175 ILE A O 1
ATOM 1407 N N . ARG A 1 176 ? 13.371 -13.659 -24.242 1.00 91.44 176 ARG A N 1
ATOM 1408 C CA . ARG A 1 176 ? 14.544 -14.068 -23.462 1.00 91.44 176 ARG A CA 1
ATOM 1409 C C . ARG A 1 176 ? 14.800 -15.563 -23.674 1.00 91.44 176 ARG A C 1
ATOM 1411 O O . ARG A 1 176 ? 13.833 -16.330 -23.766 1.00 91.44 176 ARG A O 1
ATOM 1418 N N . PRO A 1 177 ? 16.069 -15.998 -23.737 1.00 91.75 177 PRO A N 1
ATOM 1419 C CA . PRO A 1 177 ? 16.383 -17.415 -23.792 1.00 91.75 177 PRO A CA 1
ATOM 1420 C C . PRO A 1 177 ? 15.913 -18.105 -22.505 1.00 91.75 177 PRO A C 1
ATOM 1422 O O . PRO A 1 177 ? 16.018 -17.566 -21.398 1.00 91.75 177 PRO A O 1
ATOM 1425 N N . ASN A 1 178 ? 15.366 -19.300 -22.665 1.00 87.25 178 ASN A N 1
ATOM 1426 C CA . ASN A 1 178 ? 14.996 -20.200 -21.596 1.00 87.25 178 ASN A CA 1
ATOM 1427 C C . ASN A 1 178 ? 16.062 -21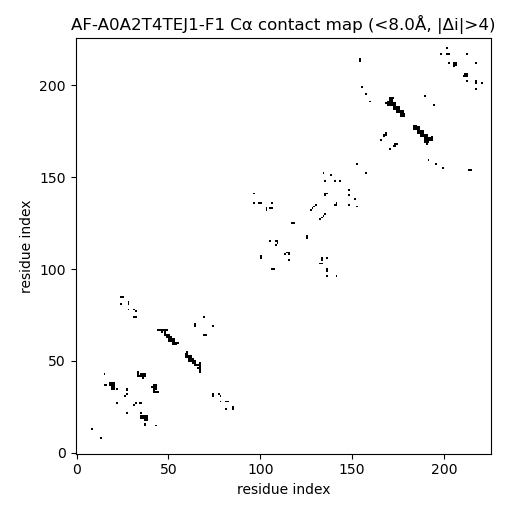.294 -21.493 1.00 87.25 178 ASN A C 1
ATOM 1429 O O . ASN A 1 178 ? 16.261 -22.062 -22.430 1.00 87.25 178 ASN A O 1
ATOM 1433 N N . LEU A 1 179 ? 16.738 -21.335 -20.345 1.00 84.50 179 LEU A N 1
ATOM 1434 C CA . LEU A 1 179 ? 17.846 -22.248 -20.057 1.00 84.50 179 LEU A CA 1
ATOM 1435 C C . LEU A 1 179 ? 17.388 -23.502 -19.289 1.00 84.50 179 LEU A C 1
ATOM 1437 O O . LEU A 1 179 ? 18.217 -24.248 -18.785 1.00 84.50 179 LEU A O 1
ATOM 1441 N N . SER A 1 180 ? 16.078 -23.735 -19.157 1.00 80.69 180 SER A N 1
ATOM 1442 C CA . SER A 1 180 ? 15.524 -24.823 -18.339 1.00 80.69 180 SER A CA 1
ATOM 1443 C C . SER A 1 180 ? 15.615 -26.223 -18.971 1.00 80.69 180 SER A C 1
ATOM 1445 O O . SER A 1 180 ? 15.059 -27.164 -18.415 1.00 80.69 180 SER A O 1
ATOM 1447 N N . GLY A 1 181 ? 16.243 -26.383 -20.138 1.00 78.25 181 GLY A N 1
ATOM 1448 C CA . GLY A 1 181 ? 16.347 -27.663 -20.844 1.00 78.25 181 GLY A CA 1
ATOM 1449 C C . GLY A 1 181 ? 17.628 -27.779 -21.671 1.00 78.25 181 GLY A C 1
ATOM 1450 O O . GLY A 1 181 ? 18.393 -26.825 -21.767 1.00 78.25 181 GLY A O 1
ATOM 1451 N N . ASN A 1 182 ? 17.837 -28.944 -22.296 1.00 82.25 182 ASN A N 1
ATOM 1452 C CA . ASN A 1 182 ? 19.026 -29.220 -23.120 1.00 82.25 182 ASN A CA 1
ATOM 1453 C C . ASN A 1 182 ? 19.063 -28.442 -24.450 1.00 82.25 182 ASN A C 1
ATOM 1455 O O . ASN A 1 182 ? 20.092 -28.432 -25.119 1.00 82.25 182 ASN A O 1
ATOM 1459 N N . GLU A 1 183 ? 17.962 -27.796 -24.842 1.00 84.75 183 GLU A N 1
ATOM 1460 C CA . GLU A 1 183 ? 17.845 -27.029 -26.085 1.00 84.75 183 GLU A CA 1
ATOM 1461 C C . GLU A 1 183 ? 17.592 -25.547 -25.796 1.00 84.75 183 GLU A C 1
ATOM 1463 O O . GLU A 1 183 ? 16.763 -25.202 -24.948 1.00 84.75 183 GLU A O 1
ATOM 1468 N N . LEU A 1 184 ? 18.252 -24.668 -26.558 1.00 87.56 184 LEU A N 1
ATOM 1469 C CA . LEU A 1 184 ? 18.028 -23.226 -26.495 1.00 87.56 184 LEU A CA 1
ATOM 1470 C C . LEU A 1 184 ? 16.636 -22.890 -27.043 1.00 87.56 184 LEU A C 1
ATOM 1472 O O . LEU A 1 184 ? 16.401 -22.931 -28.250 1.00 87.56 184 LEU A O 1
ATOM 1476 N N . LYS A 1 185 ? 15.715 -22.529 -26.150 1.00 90.44 185 LYS A N 1
ATOM 1477 C CA . LYS A 1 185 ? 14.367 -22.066 -26.504 1.00 90.44 185 LYS A CA 1
ATOM 1478 C C . LYS A 1 185 ? 14.220 -20.597 -26.157 1.00 90.44 185 LYS A C 1
ATOM 1480 O O . LYS A 1 185 ? 14.798 -20.131 -25.184 1.00 90.44 185 LYS A O 1
ATOM 1485 N N . TYR A 1 186 ? 13.421 -19.866 -26.919 1.00 92.00 186 TYR A N 1
ATOM 1486 C CA . TYR A 1 186 ? 13.088 -18.479 -26.613 1.00 92.00 186 TYR A CA 1
ATOM 1487 C C . TYR A 1 186 ? 11.668 -18.404 -26.065 1.00 92.00 186 TYR A C 1
ATOM 1489 O O . TYR A 1 186 ? 10.754 -19.039 -26.585 1.00 92.00 186 TYR A O 1
ATOM 1497 N N . SER A 1 187 ? 11.487 -17.633 -24.998 1.00 91.44 187 SER A N 1
ATOM 1498 C CA . SER A 1 187 ? 10.186 -17.415 -24.366 1.00 91.44 187 SER A CA 1
ATOM 1499 C C . SER A 1 187 ? 9.942 -15.927 -24.181 1.00 91.44 187 SER A C 1
ATOM 1501 O O . SER A 1 187 ? 10.872 -15.185 -23.854 1.00 91.44 187 SER A O 1
ATOM 1503 N N . LEU A 1 188 ? 8.692 -15.501 -24.349 1.00 92.75 188 LEU A N 1
ATOM 1504 C CA . LEU A 1 188 ? 8.273 -14.165 -23.952 1.00 92.75 188 LEU A CA 1
ATOM 1505 C C . LEU A 1 188 ? 8.234 -14.099 -22.422 1.00 92.75 188 LEU A C 1
ATOM 1507 O O . LEU A 1 188 ? 7.454 -14.811 -21.786 1.00 92.75 188 LEU A O 1
ATOM 1511 N N . LYS A 1 189 ? 9.076 -13.256 -21.828 1.00 92.31 189 LYS A N 1
ATOM 1512 C CA . LYS A 1 189 ? 9.083 -12.997 -20.386 1.00 92.31 189 LYS A CA 1
ATOM 1513 C C . LYS A 1 189 ? 8.479 -11.630 -20.110 1.00 92.31 189 LYS A C 1
ATOM 1515 O O . LYS A 1 189 ? 8.780 -10.668 -20.805 1.00 92.31 189 LYS A O 1
ATOM 1520 N N . ASN A 1 190 ? 7.632 -11.555 -19.087 1.00 94.12 190 ASN A N 1
ATOM 1521 C CA . ASN A 1 190 ? 7.086 -10.283 -18.624 1.00 94.12 190 ASN A CA 1
ATOM 1522 C C . ASN A 1 190 ? 8.192 -9.470 -17.937 1.00 94.12 190 ASN A C 1
ATOM 1524 O O . ASN A 1 190 ? 8.933 -10.010 -17.116 1.00 94.12 190 ASN A O 1
ATOM 1528 N N . GLY A 1 191 ? 8.254 -8.181 -18.246 1.00 93.88 191 GLY A N 1
ATOM 1529 C CA . GLY A 1 191 ? 9.084 -7.201 -17.559 1.00 93.88 191 GLY A CA 1
ATOM 1530 C C . GLY A 1 191 ? 8.529 -6.823 -16.185 1.00 93.88 191 GLY A C 1
ATOM 1531 O O . GLY A 1 191 ? 7.510 -7.360 -15.724 1.00 93.88 191 GLY A O 1
ATOM 1532 N N . SER A 1 192 ? 9.209 -5.892 -15.520 1.00 94.19 192 SER A N 1
ATOM 1533 C CA . SER A 1 192 ? 8.903 -5.471 -14.146 1.00 94.19 192 SER A CA 1
ATOM 1534 C C . SER A 1 192 ? 7.478 -4.921 -13.996 1.00 94.19 192 SER A C 1
ATOM 1536 O O . SER A 1 192 ? 6.705 -5.413 -13.172 1.00 94.19 192 SER A O 1
ATOM 1538 N N . PHE A 1 193 ? 7.075 -3.974 -14.845 1.00 95.56 193 PHE A N 1
ATOM 1539 C CA . PHE A 1 193 ? 5.773 -3.314 -14.763 1.00 95.56 193 PHE A CA 1
ATOM 1540 C C . PHE A 1 193 ? 4.621 -4.241 -15.128 1.00 95.56 193 PHE A C 1
ATOM 1542 O O . PHE A 1 193 ? 3.622 -4.303 -14.414 1.00 95.56 193 PHE A O 1
ATOM 1549 N N . LYS A 1 194 ? 4.763 -5.030 -16.198 1.00 94.56 194 LYS A N 1
ATOM 1550 C CA . LYS A 1 194 ? 3.720 -5.992 -16.585 1.00 94.56 194 LYS A CA 1
ATOM 1551 C C . LYS A 1 194 ? 3.517 -7.056 -15.507 1.00 94.56 194 LYS A C 1
ATOM 1553 O O . LYS A 1 194 ? 2.378 -7.429 -15.217 1.00 94.56 194 LYS A O 1
ATOM 1558 N N . SER A 1 195 ? 4.600 -7.524 -14.888 1.00 92.94 195 SER A N 1
ATOM 1559 C CA . SER A 1 195 ? 4.530 -8.449 -13.753 1.00 92.94 195 SER A CA 1
ATOM 1560 C C . SER A 1 195 ? 3.838 -7.804 -12.550 1.00 92.94 195 SER A C 1
ATOM 1562 O O . SER A 1 195 ? 2.931 -8.412 -11.979 1.00 92.94 195 SER A O 1
ATOM 1564 N N . PHE A 1 196 ? 4.176 -6.550 -12.231 1.00 94.31 196 PHE A N 1
ATOM 1565 C CA . PHE A 1 196 ? 3.522 -5.768 -11.182 1.00 94.31 196 PHE A CA 1
ATOM 1566 C C . PHE A 1 196 ? 2.012 -5.607 -11.427 1.00 94.31 196 PHE A C 1
ATOM 1568 O O . PHE A 1 196 ? 1.216 -5.944 -10.552 1.00 94.31 196 PHE A O 1
ATOM 1575 N N . CYS A 1 197 ? 1.580 -5.202 -12.628 1.00 94.38 197 CYS A N 1
ATOM 1576 C CA . CYS A 1 197 ? 0.157 -5.074 -12.966 1.00 94.38 197 CYS A CA 1
ATOM 1577 C C . CYS A 1 197 ? -0.602 -6.402 -12.835 1.00 94.38 197 CYS A C 1
ATOM 1579 O O . CYS A 1 197 ? -1.735 -6.433 -12.353 1.00 94.38 197 CYS A O 1
ATOM 1581 N N . ARG A 1 198 ? 0.018 -7.522 -13.232 1.00 92.25 198 ARG A N 1
ATOM 1582 C CA . ARG A 1 198 ? -0.582 -8.855 -13.063 1.00 92.25 198 ARG A CA 1
ATOM 1583 C C . ARG A 1 198 ? -0.774 -9.200 -11.589 1.00 92.25 198 ARG A C 1
ATOM 1585 O O . ARG A 1 198 ? -1.850 -9.686 -11.241 1.00 92.25 198 ARG A O 1
ATOM 1592 N N . ARG A 1 199 ? 0.225 -8.927 -10.737 1.00 90.56 199 ARG A N 1
ATOM 1593 C CA . ARG A 1 199 ? 0.109 -9.095 -9.277 1.00 90.56 199 ARG A CA 1
ATOM 1594 C C . ARG A 1 199 ? -0.989 -8.204 -8.705 1.00 90.56 199 ARG A C 1
ATOM 1596 O O . ARG A 1 199 ? -1.855 -8.712 -8.000 1.00 90.56 199 ARG A O 1
ATOM 1603 N N . ALA A 1 200 ? -1.021 -6.924 -9.071 1.00 91.62 200 ALA A N 1
ATOM 1604 C CA . ALA A 1 200 ? -2.052 -5.990 -8.624 1.00 91.62 200 ALA A CA 1
ATOM 1605 C C . ALA A 1 200 ? -3.470 -6.489 -8.962 1.00 91.62 200 ALA A C 1
ATOM 1607 O O . ALA A 1 200 ? -4.332 -6.513 -8.089 1.00 91.62 200 ALA A O 1
ATOM 1608 N N . GLY A 1 201 ? -3.691 -7.000 -10.179 1.00 91.81 201 GLY A N 1
ATOM 1609 C CA . GLY A 1 201 ? -4.989 -7.562 -10.564 1.00 91.81 201 GLY A CA 1
ATOM 1610 C C . GLY A 1 201 ? -5.367 -8.852 -9.819 1.00 91.81 201 GLY A C 1
ATOM 1611 O O . GLY A 1 201 ? -6.549 -9.143 -9.656 1.00 91.81 201 GLY A O 1
ATOM 1612 N N . VAL A 1 202 ? -4.397 -9.660 -9.372 1.00 89.31 202 VAL A N 1
ATOM 1613 C CA . VAL A 1 202 ? -4.662 -10.804 -8.475 1.00 89.31 202 VAL A CA 1
ATOM 1614 C C . VAL A 1 202 ? -5.091 -10.305 -7.098 1.00 89.31 202 VAL A C 1
ATOM 1616 O O . VAL A 1 202 ? -6.116 -10.746 -6.584 1.00 89.31 202 VAL A O 1
ATOM 1619 N N . ILE A 1 203 ? -4.343 -9.354 -6.539 1.00 87.81 203 ILE A N 1
ATOM 1620 C CA . ILE A 1 203 ? -4.617 -8.757 -5.228 1.00 87.81 203 ILE A CA 1
ATOM 1621 C C . ILE A 1 203 ? -6.016 -8.135 -5.202 1.00 87.81 203 ILE A C 1
ATOM 1623 O O . ILE A 1 203 ? -6.776 -8.387 -4.272 1.00 87.81 203 ILE A O 1
ATOM 1627 N N . GLU A 1 204 ? -6.388 -7.389 -6.242 1.00 88.31 204 GLU A N 1
ATOM 1628 C CA . GLU A 1 204 ? -7.721 -6.799 -6.386 1.00 88.31 204 GLU A CA 1
ATOM 1629 C C . GLU A 1 204 ? -8.831 -7.859 -6.331 1.00 88.31 204 GLU A C 1
ATOM 1631 O O . GLU A 1 204 ? -9.799 -7.697 -5.590 1.00 88.31 204 GLU A O 1
ATOM 1636 N N . ARG A 1 205 ? -8.672 -8.988 -7.037 1.00 87.38 205 ARG A N 1
ATOM 1637 C CA . ARG A 1 205 ? -9.643 -10.096 -7.001 1.00 87.38 205 ARG A CA 1
ATOM 1638 C C . ARG A 1 205 ? -9.744 -10.754 -5.626 1.00 87.38 205 ARG A C 1
ATOM 1640 O O . ARG A 1 205 ? -10.846 -11.079 -5.195 1.00 87.38 205 ARG A O 1
ATOM 1647 N N . ILE A 1 206 ? -8.618 -10.952 -4.939 1.00 85.56 206 ILE A N 1
ATOM 1648 C CA . ILE A 1 206 ? -8.594 -11.526 -3.583 1.00 85.56 206 ILE A CA 1
ATOM 1649 C C . ILE A 1 206 ? -9.331 -10.600 -2.606 1.00 85.56 206 ILE A C 1
ATOM 1651 O O . ILE A 1 206 ? -10.168 -11.066 -1.830 1.00 85.56 206 ILE A O 1
ATOM 1655 N N . LEU A 1 207 ? -9.067 -9.292 -2.687 1.00 83.38 207 LEU A N 1
ATOM 1656 C CA . LEU A 1 207 ? -9.734 -8.281 -1.866 1.00 83.38 207 LEU A CA 1
ATOM 1657 C C . LEU A 1 207 ? -11.234 -8.201 -2.169 1.00 83.38 207 LEU A C 1
ATOM 1659 O O . LEU A 1 207 ? -12.035 -8.163 -1.238 1.00 83.38 207 LEU A O 1
ATOM 1663 N N . ALA A 1 208 ? -11.626 -8.248 -3.445 1.00 85.56 208 ALA A N 1
ATOM 1664 C CA . ALA A 1 208 ? -13.030 -8.284 -3.855 1.00 85.56 208 ALA A CA 1
ATOM 1665 C C . ALA A 1 208 ? -13.761 -9.544 -3.354 1.00 85.56 208 ALA A C 1
ATOM 1667 O O . ALA A 1 208 ? -14.949 -9.491 -3.053 1.00 85.56 208 ALA A O 1
ATOM 1668 N N . ALA A 1 209 ? -13.048 -10.665 -3.204 1.00 84.06 209 ALA A N 1
ATOM 1669 C CA . ALA A 1 209 ? -13.568 -11.894 -2.605 1.00 84.06 209 ALA A CA 1
ATOM 1670 C C . ALA A 1 209 ? -13.620 -11.862 -1.061 1.00 84.06 209 ALA A C 1
ATOM 1672 O O . ALA A 1 209 ? -13.991 -12.861 -0.445 1.00 84.06 209 ALA A O 1
ATOM 1673 N N . GLY A 1 210 ? -13.216 -10.757 -0.421 1.00 78.25 210 GLY A N 1
ATOM 1674 C CA . GLY A 1 210 ? -13.200 -10.606 1.038 1.00 78.25 210 GLY A CA 1
ATOM 1675 C C . GLY A 1 210 ? -12.133 -11.442 1.753 1.00 78.25 210 GLY A C 1
ATOM 1676 O O . GLY A 1 210 ? -12.194 -11.603 2.973 1.00 78.25 210 GLY A O 1
ATOM 1677 N N . LYS A 1 211 ? -11.156 -11.991 1.020 1.00 77.38 211 LYS A N 1
ATOM 1678 C CA . LYS A 1 211 ? -10.062 -12.788 1.587 1.00 77.38 211 LYS A CA 1
ATOM 1679 C C . LYS A 1 211 ? -8.891 -11.890 1.991 1.00 77.38 211 LYS A C 1
ATOM 1681 O O . LYS A 1 211 ? -8.663 -10.828 1.409 1.00 77.38 211 LYS A O 1
ATOM 1686 N N . LYS A 1 212 ? -8.123 -12.322 2.997 1.00 70.44 212 LYS A N 1
ATOM 1687 C CA . LYS A 1 212 ? -6.855 -11.663 3.341 1.00 70.44 212 LYS A CA 1
ATOM 1688 C C . LYS A 1 212 ? -5.827 -11.926 2.243 1.00 70.44 212 LYS A C 1
ATOM 1690 O O . LYS A 1 212 ? -5.789 -13.007 1.672 1.00 70.44 212 LYS A O 1
ATOM 1695 N N . VAL A 1 213 ? -5.005 -10.919 1.968 1.00 70.38 213 VAL A N 1
ATOM 1696 C CA . VAL A 1 213 ? -3.901 -11.009 1.009 1.00 70.38 213 VAL A CA 1
ATOM 1697 C C . VAL A 1 213 ? -2.637 -11.354 1.786 1.00 70.38 213 VAL A C 1
ATOM 1699 O O . VAL A 1 213 ? -2.129 -10.505 2.517 1.00 70.38 213 VAL A O 1
ATOM 1702 N N . ASP A 1 214 ? -2.149 -12.577 1.631 1.00 67.94 214 ASP A N 1
ATOM 1703 C CA . ASP A 1 214 ? -0.844 -13.038 2.105 1.00 67.94 214 ASP A CA 1
ATOM 1704 C C . ASP A 1 214 ? -0.007 -13.579 0.931 1.00 67.94 214 ASP A C 1
ATOM 1706 O O . ASP A 1 214 ? -0.503 -13.741 -0.187 1.00 67.94 214 ASP A O 1
ATOM 1710 N N . ALA A 1 215 ? 1.290 -13.804 1.166 1.00 61.62 215 ALA A N 1
ATOM 1711 C CA . ALA A 1 215 ? 2.206 -14.289 0.132 1.00 61.62 215 ALA A CA 1
ATOM 1712 C C . ALA A 1 215 ? 1.765 -15.653 -0.439 1.00 61.62 215 ALA A C 1
ATOM 1714 O O . ALA A 1 215 ? 1.820 -15.844 -1.651 1.00 61.62 215 ALA A O 1
ATOM 1715 N N . GLY A 1 216 ? 1.231 -16.541 0.411 1.00 61.31 216 GLY A N 1
ATOM 1716 C CA . GLY A 1 216 ? 0.697 -17.844 -0.001 1.00 61.31 216 GLY A CA 1
ATOM 1717 C C . GLY A 1 216 ? -0.526 -17.736 -0.916 1.00 61.31 216 GLY A C 1
ATOM 1718 O O . GLY A 1 216 ? -0.537 -18.330 -1.990 1.00 61.31 216 GLY A O 1
ATOM 1719 N N . SER A 1 217 ? -1.510 -16.887 -0.586 1.00 61.22 217 SER A N 1
ATOM 1720 C CA . SER A 1 217 ? -2.694 -16.678 -1.442 1.00 61.22 217 SER A CA 1
ATOM 1721 C C . SER A 1 217 ? -2.348 -16.098 -2.813 1.00 61.22 217 SER A C 1
ATOM 1723 O O . SER A 1 217 ? -3.134 -16.217 -3.754 1.00 61.22 217 SER A O 1
ATOM 1725 N N . ILE A 1 218 ? -1.206 -15.418 -2.931 1.00 64.12 218 ILE A N 1
ATOM 1726 C CA . ILE A 1 218 ? -0.727 -14.875 -4.200 1.00 64.12 218 ILE A CA 1
ATOM 1727 C C . ILE A 1 218 ? -0.098 -15.981 -5.046 1.00 64.12 218 ILE A C 1
ATOM 1729 O O . ILE A 1 218 ? -0.426 -16.071 -6.229 1.00 64.12 218 ILE A O 1
ATOM 1733 N N . GLU A 1 219 ? 0.749 -16.827 -4.457 1.00 61.44 219 GLU A N 1
ATOM 1734 C CA . GLU A 1 219 ? 1.366 -17.974 -5.138 1.00 61.44 219 GLU A CA 1
ATOM 1735 C C . GLU A 1 219 ? 0.313 -18.970 -5.641 1.00 61.44 219 GLU A C 1
ATOM 1737 O O . GLU A 1 219 ? 0.317 -19.293 -6.831 1.00 61.44 219 GLU A O 1
ATOM 1742 N N . ASP A 1 220 ? -0.673 -19.322 -4.811 1.00 59.53 220 ASP A N 1
ATOM 1743 C CA . ASP A 1 220 ? -1.791 -20.201 -5.190 1.00 59.53 220 ASP A CA 1
ATOM 1744 C C . ASP A 1 220 ? -2.546 -19.685 -6.431 1.00 59.53 220 ASP A C 1
ATOM 1746 O O . ASP A 1 220 ? -2.968 -20.447 -7.306 1.00 59.53 220 ASP A O 1
ATOM 1750 N N . PHE A 1 221 ? -2.703 -18.362 -6.544 1.00 57.25 221 PHE A N 1
ATOM 1751 C CA . PHE A 1 221 ? -3.402 -17.736 -7.666 1.00 57.25 221 PHE A CA 1
ATOM 1752 C C . PHE A 1 221 ? -2.527 -17.601 -8.922 1.00 57.25 221 PHE A C 1
ATOM 1754 O O . PHE A 1 221 ? -3.055 -17.524 -10.037 1.00 57.25 221 PHE A O 1
ATOM 1761 N N . PHE A 1 222 ? -1.201 -17.540 -8.762 1.00 55.34 222 PHE A N 1
ATOM 1762 C CA . PHE A 1 222 ? -0.256 -17.569 -9.879 1.00 55.34 222 PHE A CA 1
ATOM 1763 C C . PHE A 1 222 ? -0.090 -18.977 -10.453 1.00 55.34 222 PHE A C 1
ATOM 1765 O O . PHE A 1 222 ? 0.014 -19.103 -11.676 1.00 55.34 222 PHE A O 1
ATOM 1772 N N . ASP A 1 223 ? -0.145 -20.008 -9.611 1.00 52.94 223 ASP A N 1
ATOM 1773 C CA . ASP A 1 223 ? -0.039 -21.407 -10.029 1.00 52.94 223 ASP A CA 1
ATOM 1774 C C . ASP A 1 223 ? -1.328 -21.955 -10.647 1.00 52.94 223 ASP A C 1
ATOM 1776 O O . ASP A 1 223 ? -1.250 -22.712 -11.612 1.00 52.94 223 ASP A O 1
ATOM 1780 N N . TRP A 1 224 ? -2.512 -21.490 -10.227 1.00 37.88 224 TRP A N 1
ATOM 1781 C CA . TRP A 1 224 ? -3.786 -21.866 -10.870 1.00 37.88 224 TRP A CA 1
ATOM 1782 C C . TRP A 1 224 ? -3.874 -21.477 -12.360 1.00 37.88 224 TRP A C 1
ATOM 1784 O O . TRP A 1 224 ? -4.716 -21.988 -13.096 1.00 37.88 224 TRP A O 1
ATOM 1794 N N . ARG A 1 225 ? -3.025 -20.550 -12.821 1.00 37.84 225 ARG A N 1
ATOM 1795 C CA . ARG A 1 225 ? -3.043 -20.026 -14.194 1.00 37.84 225 ARG A CA 1
ATOM 1796 C C . ARG A 1 225 ? -1.892 -20.537 -15.068 1.00 37.84 225 ARG A C 1
ATOM 1798 O O . ARG A 1 225 ? -1.671 -19.949 -16.132 1.00 37.84 225 ARG A O 1
ATOM 1805 N N . ARG A 1 226 ? -1.155 -21.550 -14.605 1.00 37.22 226 ARG A N 1
ATOM 1806 C CA . ARG A 1 226 ? -0.089 -22.217 -15.360 1.00 37.22 226 ARG A CA 1
ATOM 1807 C C . ARG A 1 226 ? -0.609 -23.419 -16.141 1.00 37.22 226 ARG A C 1
ATOM 1809 O O . ARG A 1 226 ? -1.520 -24.103 -15.636 1.00 37.22 226 ARG A O 1
#

Nearest PDB structures (foldseek):
  7ctq-assembly2_B  TM=2.487E-01  e=2.270E+00  Pseudomonas putida
  7k52-assembly1_L  TM=2.199E-01  e=2.890E+00  Escherichia coli K-12

Mean predicted aligned error: 13.26 Å

Foldseek 3Di:
DDDDPCPPPDVVLVVQVVQWDDDDLVRCLVVPQQCIAGDPGDGSQPPDWDWDFDDDPPDGDTDTDDGSDDDPVVSVVVSVVSVVVVVVVVVVLVVVLVVLCVVCVQLVVCVVPVDDDDDDDPPPCPVVCVLPRNLCSVVVPVPPDPVVSVQVCVQQHDDDDDDPPCDPCQAAWHWDWDPPDPDTDTDIDGHDNNVNVVSVVQVVVCVVVVHDDHPVSSVVVVVVVD

Radius of gyration: 27.77 Å; Cα contacts (8 Å, |Δi|>4): 168; chains: 1; bounding box: 56×48×80 Å

Sequence (226 aa):
MKPNKDENLRGDYNNCLSGIHNSSLKDIYVKGIESLKYGNGLGLFDEKDWYFATQKAGEEKKVSSTNGKIPERVKQGINDIIDCLIKQMQKEYKEYKESKIEDTPQYSLLLSNKQLIMNGAPGTGKTYSARNIIADILFDTLCESENKKEEIKKVRMDMVQFHPSYDYTDFIDGIRPNLSGNELKYSLKNGSFKSFCRRAGVIERILAAGKKVDAGSIEDFFDWRR